Protein AF-A0AA41U0K1-F1 (afdb_monomer_lite)

Sequence (201 aa):
MSPLRSRLADGRTLPLLTYTFLSGALVAGAAWIATARSLEAVVNTLVLLGGATGVLNERRAAARRGRRLALSAITAETAWNRDVLGNAPFRPGTAPPSDLTLPRLRVRAVETALVTAVFQGRGDQVLAGLLTAWCDAADDLNHRLAVVEADVFGCRPAERADRHRVIMESVRNSAELRAAIDACAALTALTAPAAGTRPTR

Foldseek 3Di:
DDPPVVVVPPPVPVVVVVVVVVVVVVVVLVVVLVVDPDPVSVVVVVVVVVVVVVVVVVVVVVLVVVLVVLLVVVLVLLVVQLVLCVDQLLDPPHAHDPDLQRDARDLVSLVVCLVVVSQVDPPRPVVNVLSVLLVVLRVVLRVLSVVLSVVLVPDDPVCNRVSNRVSSVVSNPDPSSVSNNVSSVVNNVVSPDPPDDDPDD

pLDDT: mean 79.73, std 12.58, range [39.5, 93.94]

Structure (mmCIF, N/CA/C/O backbone):
data_AF-A0AA41U0K1-F1
#
_entry.id   AF-A0AA41U0K1-F1
#
loop_
_atom_site.group_PDB
_atom_site.id
_atom_site.type_symbol
_atom_site.label_atom_id
_atom_site.label_alt_id
_atom_site.label_comp_id
_atom_site.label_asym_id
_atom_site.label_entity_id
_atom_site.label_seq_id
_atom_site.pdbx_PDB_ins_code
_atom_site.Cartn_x
_atom_site.Cartn_y
_atom_site.Cartn_z
_atom_site.occupancy
_atom_site.B_iso_or_equiv
_atom_site.auth_seq_id
_atom_site.auth_comp_id
_atom_site.auth_asym_id
_atom_site.auth_atom_id
_atom_site.pdbx_PDB_model_num
ATOM 1 N N . MET A 1 1 ? -42.587 -15.914 -1.009 1.00 45.06 1 MET A N 1
ATOM 2 C CA . MET A 1 1 ? -41.124 -15.678 -0.964 1.00 45.06 1 MET A CA 1
ATOM 3 C C . MET A 1 1 ? -40.899 -14.278 -0.411 1.00 45.06 1 MET A C 1
ATOM 5 O O . MET A 1 1 ? -41.203 -13.308 -1.088 1.00 45.06 1 MET A O 1
ATOM 9 N N . SER A 1 2 ? -40.540 -14.187 0.873 1.00 44.03 2 SER A N 1
ATOM 10 C CA . SER A 1 2 ? -40.718 -12.974 1.686 1.00 44.03 2 SER A CA 1
ATOM 11 C C . SER A 1 2 ? -39.608 -11.920 1.498 1.00 44.03 2 SER A C 1
ATOM 13 O O . SER A 1 2 ? -38.430 -12.273 1.579 1.00 44.03 2 SER A O 1
ATOM 15 N N . PRO A 1 3 ? -39.953 -10.621 1.375 1.00 51.59 3 PRO A N 1
ATOM 16 C CA . PRO A 1 3 ? -39.025 -9.493 1.173 1.00 51.59 3 PRO A CA 1
ATOM 17 C C . PRO A 1 3 ? -38.175 -9.118 2.407 1.00 51.59 3 PRO A C 1
ATOM 19 O O . PRO A 1 3 ? -37.498 -8.095 2.418 1.00 51.59 3 PRO A O 1
ATOM 22 N N . LEU A 1 4 ? -38.180 -9.943 3.458 1.00 51.22 4 LEU A N 1
ATOM 23 C CA . LEU A 1 4 ? -37.446 -9.702 4.708 1.00 51.22 4 LEU A CA 1
ATOM 24 C C . LEU A 1 4 ? -35.968 -10.119 4.649 1.00 51.22 4 LEU A C 1
ATOM 26 O O . LEU A 1 4 ? -35.174 -9.660 5.465 1.00 51.22 4 LEU A O 1
ATOM 30 N N . ARG A 1 5 ? -35.565 -10.949 3.676 1.00 52.16 5 ARG A N 1
ATOM 31 C CA . ARG A 1 5 ? -34.167 -11.402 3.555 1.00 52.16 5 ARG A CA 1
ATOM 32 C C . ARG A 1 5 ? -33.220 -10.360 2.949 1.00 52.16 5 ARG A C 1
ATOM 34 O O . ARG A 1 5 ? -32.035 -10.407 3.250 1.00 52.16 5 ARG A O 1
ATOM 41 N N . SER A 1 6 ? -33.710 -9.400 2.163 1.00 53.06 6 SER A N 1
ATOM 42 C CA . SER A 1 6 ? -32.842 -8.415 1.494 1.00 53.06 6 SER A CA 1
ATOM 43 C C . SER A 1 6 ? -32.359 -7.282 2.408 1.00 53.06 6 SER A C 1
ATOM 45 O O . SER A 1 6 ? -31.329 -6.684 2.121 1.00 53.06 6 SER A O 1
ATOM 47 N N . ARG A 1 7 ? -33.032 -7.009 3.538 1.00 51.16 7 ARG A N 1
ATOM 48 C CA . ARG A 1 7 ? -32.596 -5.967 4.493 1.00 51.16 7 ARG A CA 1
ATOM 49 C C . ARG A 1 7 ? -31.541 -6.431 5.501 1.00 51.16 7 ARG A C 1
ATOM 51 O O . ARG A 1 7 ? -30.890 -5.591 6.106 1.00 51.16 7 ARG A O 1
ATOM 58 N N . LEU A 1 8 ? -31.348 -7.740 5.672 1.00 51.41 8 LEU A N 1
ATOM 59 C CA . LEU A 1 8 ? -30.347 -8.308 6.591 1.00 51.41 8 LEU A CA 1
ATOM 60 C C . LEU A 1 8 ? -28.960 -8.487 5.947 1.00 51.41 8 LEU A C 1
ATOM 62 O O . LEU A 1 8 ? -28.009 -8.827 6.642 1.00 51.41 8 LEU A O 1
ATOM 66 N N . ALA A 1 9 ? -28.834 -8.238 4.639 1.00 48.94 9 ALA A N 1
ATOM 67 C CA . ALA A 1 9 ? -27.573 -8.333 3.897 1.00 48.94 9 ALA A CA 1
ATOM 68 C C . ALA A 1 9 ? -26.754 -7.029 3.897 1.00 48.94 9 ALA A C 1
ATOM 70 O O . ALA A 1 9 ? -25.673 -6.980 3.317 1.00 48.94 9 ALA A O 1
ATOM 71 N N . ASP A 1 10 ? -27.245 -5.972 4.547 1.00 51.97 10 ASP A N 1
ATOM 72 C CA . ASP A 1 10 ? -26.492 -4.734 4.700 1.00 51.97 10 ASP A CA 1
ATOM 73 C C . ASP A 1 10 ? -25.616 -4.873 5.952 1.00 51.97 10 ASP A C 1
ATOM 75 O O . ASP A 1 10 ? -26.137 -4.936 7.072 1.00 51.97 10 ASP A O 1
ATOM 79 N N . GLY A 1 11 ? -24.288 -4.935 5.791 1.00 56.78 11 GLY A N 1
ATOM 80 C CA . GLY A 1 11 ? -23.302 -5.199 6.862 1.00 56.78 11 GLY A CA 1
ATOM 81 C C . GLY A 1 11 ? -23.325 -4.224 8.054 1.00 56.78 11 GLY A C 1
ATOM 82 O O . GLY A 1 11 ? -22.554 -4.358 9.000 1.00 56.78 11 GLY A O 1
ATOM 83 N N . ARG A 1 12 ? -24.234 -3.246 8.035 1.00 59.56 12 ARG A N 1
ATOM 84 C CA . ARG A 1 12 ? -24.505 -2.260 9.087 1.00 59.56 12 ARG A CA 1
ATOM 85 C C . ARG A 1 12 ? -25.654 -2.651 10.024 1.00 59.56 12 ARG A C 1
ATOM 87 O O . ARG A 1 12 ? -25.754 -2.077 11.104 1.00 59.56 12 ARG A O 1
ATOM 94 N N . THR A 1 13 ? -26.506 -3.608 9.656 1.00 59.31 13 THR A N 1
ATOM 95 C CA . THR A 1 13 ? -27.688 -3.990 10.456 1.00 59.31 13 THR A CA 1
ATOM 96 C C . THR A 1 13 ? -27.328 -4.853 11.660 1.00 59.31 13 THR A C 1
ATOM 98 O O . THR A 1 13 ? -27.783 -4.576 12.766 1.00 59.31 13 THR A O 1
ATOM 101 N N . LEU A 1 14 ? -26.440 -5.830 11.477 1.00 67.12 14 LEU A N 1
ATOM 102 C CA . LEU A 1 14 ? -25.928 -6.693 12.544 1.00 67.12 14 LEU A CA 1
ATOM 103 C C . LEU A 1 14 ? -25.276 -5.914 13.703 1.00 67.12 14 LEU A C 1
ATOM 105 O O . LEU A 1 14 ? -25.663 -6.146 14.853 1.00 67.12 14 LEU A O 1
ATOM 109 N N . PRO A 1 15 ? -24.349 -4.960 13.468 1.00 73.12 15 PRO A N 1
ATOM 110 C CA . PRO A 1 15 ? -23.767 -4.194 14.564 1.00 73.12 15 PRO A CA 1
ATOM 111 C C . PRO A 1 15 ? -24.787 -3.266 15.223 1.00 73.12 15 PRO A C 1
ATOM 113 O O . PRO A 1 15 ? -24.746 -3.132 16.441 1.00 73.12 15 PRO A O 1
ATOM 116 N N . LEU A 1 16 ? -25.726 -2.680 14.468 1.00 73.50 16 LEU A N 1
ATOM 117 C CA . LEU A 1 16 ? -26.773 -1.821 15.029 1.00 73.50 16 LEU A CA 1
ATOM 118 C C . LEU A 1 16 ? -27.676 -2.607 15.987 1.00 73.50 16 LEU A C 1
ATOM 120 O O . LEU A 1 16 ? -27.913 -2.166 17.105 1.00 73.50 16 LEU A O 1
ATOM 124 N N . LEU A 1 17 ? -28.106 -3.798 15.565 1.00 76.81 17 LEU A N 1
ATOM 125 C CA . LEU A 1 17 ? -28.998 -4.674 16.324 1.00 76.81 17 LEU A CA 1
ATOM 126 C C . LEU A 1 17 ? -28.310 -5.185 17.597 1.00 76.81 17 LEU A C 1
ATOM 128 O O . LEU A 1 17 ? -28.887 -5.153 18.686 1.00 76.81 17 LEU A O 1
ATOM 132 N N . THR A 1 18 ? -27.029 -5.543 17.476 1.00 76.19 18 THR A N 1
ATOM 133 C CA . THR A 1 18 ? -26.180 -5.926 18.611 1.00 76.19 18 THR A CA 1
ATOM 134 C C . THR A 1 18 ? -26.020 -4.767 19.594 1.00 76.19 18 THR A C 1
ATOM 136 O O . THR A 1 18 ? -26.163 -4.966 20.797 1.00 76.19 18 THR A O 1
ATOM 139 N N . TYR A 1 19 ? -25.790 -3.546 19.098 1.00 78.69 19 TYR A N 1
ATOM 140 C CA . TYR A 1 19 ? -25.657 -2.357 19.940 1.00 78.69 19 TYR A CA 1
ATOM 141 C C . TYR A 1 19 ? -26.964 -2.025 20.661 1.00 78.69 19 TYR A C 1
ATOM 143 O O . TYR A 1 19 ? -26.945 -1.777 21.860 1.00 78.69 19 TYR A O 1
ATOM 151 N N . THR A 1 20 ? -28.105 -2.078 19.966 1.00 73.94 20 THR A N 1
ATOM 152 C CA . THR A 1 20 ? -29.418 -1.830 20.579 1.00 73.94 20 THR A CA 1
ATOM 153 C C . THR A 1 20 ? -29.768 -2.873 21.631 1.00 73.94 20 THR A C 1
ATOM 155 O O . THR A 1 20 ? -30.295 -2.519 22.682 1.00 73.94 20 THR A O 1
ATOM 158 N N . PHE A 1 21 ? -29.429 -4.143 21.395 1.00 81.06 21 PHE A N 1
ATOM 159 C CA . PHE A 1 21 ? -29.659 -5.213 22.361 1.00 81.06 21 PHE A CA 1
ATOM 160 C C . PHE A 1 21 ? -28.772 -5.050 23.601 1.00 81.06 21 PHE A C 1
ATOM 162 O O . PHE A 1 21 ? -29.267 -5.117 24.723 1.00 81.06 21 PHE A O 1
ATOM 169 N N . LEU A 1 22 ? -27.482 -4.745 23.413 1.00 78.31 22 LEU A N 1
ATOM 170 C CA . LEU A 1 22 ? -26.554 -4.453 24.510 1.00 78.31 22 LEU A CA 1
ATOM 171 C C . LEU A 1 22 ? -26.974 -3.219 25.311 1.00 78.31 22 LEU A C 1
ATOM 173 O O . LEU A 1 22 ? -26.935 -3.249 26.537 1.00 78.31 22 LEU A O 1
ATOM 177 N N . SER A 1 23 ? -27.404 -2.148 24.642 1.00 73.50 23 SER A N 1
ATOM 178 C CA . SER A 1 23 ? -27.924 -0.955 25.311 1.00 73.50 23 SER A CA 1
ATOM 179 C C . SER A 1 23 ? -29.214 -1.252 26.076 1.00 73.50 23 SER A C 1
ATOM 181 O O . SER A 1 23 ? -29.358 -0.793 27.203 1.00 73.50 23 SER A O 1
ATOM 183 N N . GLY A 1 24 ? -30.122 -2.056 25.516 1.00 77.69 24 GLY A N 1
ATOM 184 C CA . GLY A 1 24 ? -31.335 -2.494 26.206 1.00 77.69 24 GLY A CA 1
ATOM 185 C C . GLY A 1 24 ? -31.027 -3.324 27.453 1.00 77.69 24 GLY A C 1
ATOM 186 O O . GLY A 1 24 ? -31.554 -3.039 28.524 1.00 77.69 24 GLY A O 1
ATOM 187 N N . ALA A 1 25 ? -30.110 -4.288 27.344 1.00 74.50 25 ALA A N 1
ATOM 188 C CA . ALA A 1 25 ? -29.653 -5.095 28.473 1.00 74.50 25 ALA A CA 1
ATOM 189 C C . ALA A 1 25 ? -28.965 -4.242 29.553 1.00 74.50 25 ALA A C 1
ATOM 191 O O . ALA A 1 25 ? -29.187 -4.456 30.743 1.00 74.50 25 ALA A O 1
ATOM 192 N N . LEU A 1 26 ? -28.185 -3.233 29.149 1.00 76.38 26 LEU A N 1
ATOM 193 C CA . LEU A 1 26 ? -27.550 -2.280 30.058 1.00 76.38 26 LEU A CA 1
ATOM 194 C C . LEU A 1 26 ? -28.586 -1.450 30.827 1.00 76.38 26 LEU A C 1
ATOM 196 O O . LEU A 1 26 ? -28.481 -1.317 32.043 1.00 76.38 26 LEU A O 1
ATOM 200 N N . VAL A 1 27 ? -29.588 -0.906 30.131 1.00 78.25 27 VAL A N 1
ATOM 201 C CA . VAL A 1 27 ? -30.659 -0.107 30.746 1.00 78.25 27 VAL A CA 1
ATOM 202 C C . VAL A 1 27 ? -31.511 -0.970 31.671 1.00 78.25 27 VAL A C 1
ATOM 204 O O . VAL A 1 27 ? -31.822 -0.539 32.777 1.00 78.25 27 VAL A O 1
ATOM 207 N N . ALA A 1 28 ? -31.832 -2.202 31.270 1.00 74.75 28 ALA A N 1
ATOM 208 C CA . ALA A 1 28 ? -32.543 -3.154 32.116 1.00 74.75 28 ALA A CA 1
ATOM 209 C C . ALA A 1 28 ? -31.735 -3.510 33.378 1.00 74.75 28 ALA A C 1
ATOM 211 O O . ALA A 1 28 ? -32.291 -3.530 34.473 1.00 74.75 28 ALA A O 1
ATOM 212 N N . GLY A 1 29 ? -30.419 -3.709 33.250 1.00 66.25 29 GLY A N 1
ATOM 213 C CA . GLY A 1 29 ? -29.520 -3.920 34.387 1.00 66.25 29 GLY A CA 1
ATOM 214 C C . GLY A 1 29 ? -29.441 -2.704 35.315 1.00 66.25 29 GLY A C 1
ATOM 215 O O . GLY A 1 29 ? -29.529 -2.853 36.530 1.00 66.25 29 GLY A O 1
ATOM 216 N N . ALA A 1 30 ? -29.353 -1.492 34.762 1.00 70.56 30 ALA A N 1
ATOM 217 C CA . ALA A 1 30 ? -29.350 -0.251 35.537 1.00 70.56 30 ALA A CA 1
ATOM 218 C C . ALA A 1 30 ? -30.688 -0.007 36.261 1.00 70.56 30 ALA A C 1
ATOM 220 O O . ALA A 1 30 ? -30.697 0.385 37.427 1.00 70.56 30 ALA A O 1
ATOM 221 N N . ALA A 1 31 ? -31.814 -0.289 35.599 1.00 71.56 31 ALA A N 1
ATOM 222 C CA . ALA A 1 31 ? -33.143 -0.223 36.199 1.00 71.56 31 ALA A CA 1
ATOM 223 C C . ALA A 1 31 ? -33.303 -1.256 37.326 1.00 71.56 31 ALA A C 1
ATOM 225 O O . ALA A 1 31 ? -33.845 -0.931 38.380 1.00 71.56 31 ALA A O 1
ATOM 226 N N . TRP A 1 32 ? -32.765 -2.468 37.149 1.00 69.50 32 TRP A N 1
ATOM 227 C CA . TRP A 1 32 ? -32.762 -3.502 38.183 1.00 69.50 32 TRP A CA 1
ATOM 228 C C . TRP A 1 32 ? -31.943 -3.088 39.411 1.00 69.50 32 TRP A C 1
ATOM 230 O O . TRP A 1 32 ? -32.424 -3.225 40.535 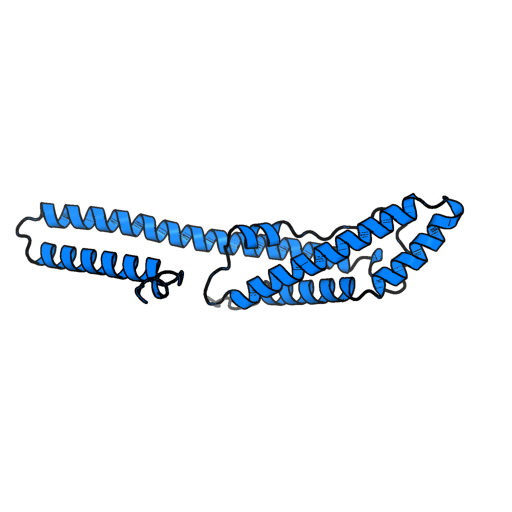1.00 69.50 32 TRP A O 1
ATOM 240 N N . ILE A 1 33 ? -30.753 -2.507 39.212 1.00 65.25 33 ILE A N 1
ATOM 241 C CA . ILE A 1 33 ? -29.914 -1.944 40.286 1.00 65.25 33 ILE A CA 1
ATOM 242 C C . ILE A 1 33 ? -30.675 -0.881 41.083 1.00 65.25 33 ILE A C 1
ATOM 244 O O . ILE A 1 33 ? -30.622 -0.898 42.309 1.00 65.25 33 ILE A O 1
ATOM 248 N N . ALA A 1 34 ? -31.413 0.009 40.412 1.00 67.25 34 ALA A N 1
ATOM 249 C CA . ALA A 1 34 ? -32.205 1.044 41.080 1.00 67.25 34 ALA A CA 1
ATOM 250 C C . ALA A 1 34 ? -33.316 0.464 41.978 1.00 67.25 34 ALA A C 1
ATOM 252 O O . ALA A 1 34 ? -33.746 1.115 42.929 1.00 67.25 34 ALA A O 1
ATOM 253 N N . THR A 1 35 ? -33.757 -0.766 41.701 1.00 70.75 35 THR A N 1
ATOM 254 C CA . THR A 1 35 ? -34.750 -1.496 42.506 1.00 70.75 35 THR A CA 1
ATOM 255 C C . THR A 1 35 ? -34.141 -2.512 43.482 1.00 70.75 35 THR A C 1
ATOM 257 O O . THR A 1 35 ? -34.854 -3.043 44.337 1.00 70.75 35 THR A O 1
ATOM 260 N N . ALA A 1 36 ? -32.837 -2.795 43.388 1.00 63.09 36 ALA A N 1
ATOM 261 C CA . ALA A 1 36 ? -32.170 -3.826 44.176 1.00 63.09 36 ALA A CA 1
ATOM 262 C C . ALA A 1 36 ? -31.928 -3.357 45.620 1.00 63.09 36 ALA A C 1
ATOM 264 O O . ALA A 1 36 ? -31.300 -2.333 45.870 1.00 63.09 36 ALA A O 1
ATOM 265 N N . ARG A 1 37 ? -32.404 -4.144 46.592 1.00 66.12 37 ARG A N 1
ATOM 266 C CA . ARG A 1 37 ? -32.267 -3.853 48.032 1.00 66.12 37 ARG A CA 1
ATOM 267 C C . ARG A 1 37 ? -30.950 -4.335 48.656 1.00 66.12 37 ARG A C 1
ATOM 269 O O . ARG A 1 37 ? -30.685 -3.990 49.804 1.00 66.12 37 ARG A O 1
ATOM 276 N N . SER A 1 38 ? -30.135 -5.122 47.944 1.00 71.81 38 SER A N 1
ATOM 277 C CA . SER A 1 38 ? -28.867 -5.662 48.456 1.00 71.81 38 SER A CA 1
ATOM 278 C C . SER A 1 38 ? -27.650 -5.003 47.801 1.00 71.81 38 SER A C 1
ATOM 280 O O . SER A 1 38 ? -27.500 -4.964 46.580 1.00 71.81 38 SER A O 1
ATOM 282 N N . LEU A 1 39 ? -26.746 -4.502 48.644 1.00 72.44 39 LEU A N 1
ATOM 283 C CA . LEU A 1 39 ? -25.518 -3.801 48.252 1.00 72.44 39 LEU A CA 1
ATOM 284 C C . LEU A 1 39 ? -24.569 -4.712 47.444 1.00 72.44 39 LEU A C 1
ATOM 286 O O . LEU A 1 39 ? -23.911 -4.271 46.506 1.00 72.44 39 LEU A O 1
ATOM 290 N N . GLU A 1 40 ? -24.581 -6.011 47.746 1.00 70.81 40 GLU A N 1
ATOM 291 C CA . GLU A 1 40 ? -23.813 -7.050 47.055 1.00 70.81 40 GLU A CA 1
ATOM 292 C C . GLU A 1 40 ? -24.188 -7.182 45.567 1.00 70.81 40 GLU A C 1
ATOM 294 O O . GLU A 1 40 ? -23.308 -7.286 44.712 1.00 70.81 40 GLU A O 1
ATOM 299 N N . ALA A 1 41 ? -25.480 -7.076 45.227 1.00 70.56 41 ALA A N 1
ATOM 300 C CA . ALA A 1 41 ? -25.934 -7.122 43.836 1.00 70.56 41 ALA A CA 1
ATOM 301 C C . ALA A 1 41 ? -25.471 -5.887 43.043 1.00 70.56 41 ALA A C 1
ATOM 303 O O . ALA A 1 41 ? -25.045 -6.003 41.892 1.00 70.56 41 ALA A O 1
ATOM 304 N N . VAL A 1 42 ? -25.491 -4.705 43.667 1.00 70.75 42 VAL A N 1
ATOM 305 C CA . VAL A 1 42 ? -25.018 -3.455 43.048 1.00 70.75 42 VAL A CA 1
ATOM 306 C C . VAL A 1 42 ? -23.517 -3.526 42.756 1.00 70.75 42 VAL A C 1
ATOM 308 O O . VAL A 1 42 ? -23.091 -3.225 41.639 1.00 70.75 42 VAL A O 1
ATOM 311 N N . VAL A 1 43 ? -22.717 -3.985 43.725 1.00 73.19 43 VAL A N 1
ATOM 312 C CA . VAL A 1 43 ? -21.258 -4.125 43.579 1.00 73.19 43 VAL A CA 1
ATOM 313 C C . VAL A 1 43 ? -20.905 -5.143 42.496 1.00 73.19 43 VAL A C 1
ATOM 315 O O . VAL A 1 43 ? -20.075 -4.846 41.639 1.00 73.19 43 VAL A O 1
ATOM 318 N N . ASN A 1 44 ? -21.567 -6.302 42.465 1.00 75.25 44 ASN A N 1
ATOM 319 C CA . ASN A 1 44 ? -21.283 -7.331 41.463 1.00 75.25 44 ASN A CA 1
ATOM 320 C C . ASN A 1 44 ? -21.574 -6.832 40.034 1.00 75.25 44 ASN A C 1
ATOM 322 O O . ASN A 1 44 ? -20.790 -7.043 39.108 1.00 75.25 44 ASN A O 1
ATOM 326 N N . THR A 1 45 ? -22.658 -6.070 39.857 1.00 75.12 45 THR A N 1
ATOM 327 C CA . THR A 1 45 ? -22.999 -5.495 38.548 1.00 75.12 45 THR A CA 1
ATOM 328 C C . THR A 1 45 ? -22.014 -4.398 38.12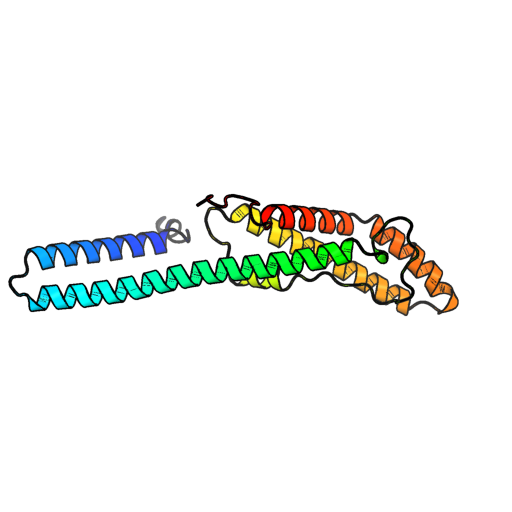5 1.00 75.12 45 THR A C 1
ATOM 330 O O . THR A 1 45 ? -21.631 -4.332 36.956 1.00 75.12 45 THR A O 1
ATOM 333 N N . LEU A 1 46 ? -21.540 -3.571 39.065 1.00 74.25 46 LEU A N 1
ATOM 334 C CA . LEU A 1 46 ? -20.494 -2.573 38.810 1.00 74.25 46 LEU A CA 1
ATOM 335 C C . LEU A 1 46 ? -19.157 -3.213 38.424 1.00 74.25 46 LEU A C 1
ATOM 337 O O . LEU A 1 46 ? -18.488 -2.711 37.523 1.00 74.25 46 LEU A O 1
ATOM 341 N N . VAL A 1 47 ? -18.782 -4.328 39.054 1.00 75.94 47 VAL A N 1
ATOM 342 C CA . VAL A 1 47 ? -17.573 -5.088 38.700 1.00 75.94 47 VAL A CA 1
ATOM 343 C C . VAL A 1 47 ? -17.672 -5.621 37.270 1.00 75.94 47 VAL A C 1
ATOM 345 O O . VAL A 1 47 ? -16.744 -5.430 36.480 1.00 75.94 47 VAL A O 1
ATOM 348 N N . LEU A 1 48 ? -18.812 -6.212 36.897 1.00 78.75 48 LEU A N 1
ATOM 349 C CA . LEU A 1 48 ? -19.054 -6.685 35.530 1.00 78.75 48 LEU A CA 1
ATOM 350 C C . LEU A 1 48 ? -18.995 -5.541 34.511 1.00 78.75 48 LEU A C 1
ATOM 352 O O . LEU A 1 48 ? -18.367 -5.674 33.456 1.00 78.75 48 LEU A O 1
ATOM 356 N N . LEU A 1 49 ? -19.597 -4.395 34.835 1.00 79.31 49 LEU A N 1
ATOM 357 C CA . LEU A 1 49 ? -19.590 -3.226 33.962 1.00 79.31 49 LEU A CA 1
ATOM 358 C C . LEU A 1 49 ? -18.189 -2.616 33.828 1.00 79.31 49 LEU A C 1
ATOM 360 O O . LEU A 1 49 ? -17.780 -2.241 32.725 1.00 79.31 49 LEU A O 1
ATOM 364 N N . GLY A 1 50 ? -17.433 -2.559 34.925 1.00 75.75 50 GLY A N 1
ATOM 365 C CA . GLY A 1 50 ? -16.038 -2.131 34.945 1.00 75.75 50 GLY A CA 1
ATOM 366 C C . GLY A 1 50 ? -15.161 -3.027 34.073 1.00 75.75 50 GLY A C 1
ATOM 367 O O . GLY A 1 50 ? -14.422 -2.522 33.226 1.00 75.75 50 GLY A O 1
ATOM 368 N N . GLY A 1 51 ? -15.313 -4.350 34.195 1.00 83.88 51 GLY A N 1
ATOM 369 C CA . GLY A 1 51 ? -14.614 -5.330 33.361 1.00 83.88 51 GLY A CA 1
ATOM 370 C C . GLY A 1 51 ? -14.939 -5.178 31.872 1.00 83.88 51 GLY A C 1
ATOM 371 O O . GLY A 1 51 ? -14.033 -5.053 31.045 1.00 83.88 51 GLY A O 1
ATOM 372 N N . ALA A 1 52 ? -16.226 -5.096 31.520 1.00 78.00 52 ALA A N 1
ATOM 373 C CA . ALA A 1 52 ? -16.662 -4.909 30.134 1.00 78.00 52 ALA A CA 1
ATOM 374 C C . ALA A 1 52 ? -16.149 -3.586 29.536 1.00 78.00 52 ALA A C 1
ATOM 376 O O . ALA A 1 52 ? -15.664 -3.545 28.401 1.00 78.00 52 ALA A O 1
ATOM 377 N N . THR A 1 53 ? -16.204 -2.503 30.313 1.00 77.56 53 THR A N 1
ATOM 378 C CA . THR A 1 53 ? -15.715 -1.185 29.892 1.00 77.56 53 THR A CA 1
ATOM 379 C C . THR A 1 53 ? -14.198 -1.186 29.705 1.00 77.56 53 THR A C 1
ATOM 381 O O . THR A 1 53 ? -13.710 -0.607 28.731 1.00 77.56 53 THR A O 1
ATOM 384 N N . GLY A 1 54 ? -13.454 -1.880 30.572 1.00 83.81 54 GLY A N 1
ATOM 385 C CA . GLY A 1 54 ? -12.009 -2.074 30.445 1.00 83.81 54 GLY A CA 1
ATOM 386 C C . GLY A 1 54 ? -11.630 -2.717 29.111 1.00 83.81 54 GLY A C 1
ATOM 387 O 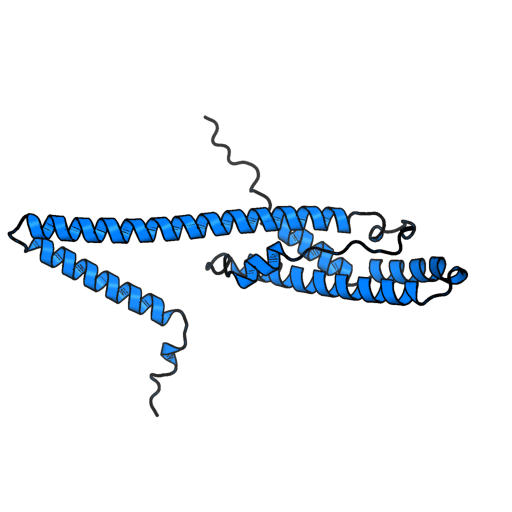O . GLY A 1 54 ? -10.845 -2.143 28.353 1.00 83.81 54 GLY A O 1
ATOM 388 N N . VAL A 1 55 ? -12.279 -3.833 28.761 1.00 85.31 55 VAL A N 1
ATOM 389 C CA . VAL A 1 55 ? -12.056 -4.534 27.482 1.00 85.31 55 VAL A CA 1
ATOM 390 C C . VAL A 1 55 ? -12.394 -3.643 26.285 1.00 85.31 55 VAL A C 1
ATOM 392 O O . VAL A 1 55 ? -11.647 -3.594 25.305 1.00 85.31 55 VAL A O 1
ATOM 395 N N . LEU A 1 56 ? -13.504 -2.902 26.339 1.00 81.56 56 LEU A N 1
ATOM 396 C CA . LEU A 1 56 ? -13.878 -1.981 25.261 1.00 81.56 56 LEU A CA 1
ATOM 397 C C . LEU A 1 56 ? -12.860 -0.851 25.093 1.00 81.56 56 LEU A C 1
ATOM 399 O O . LEU A 1 56 ? -12.534 -0.474 23.963 1.00 81.56 56 LEU A O 1
ATOM 403 N N . ASN A 1 57 ? -12.349 -0.307 26.196 1.00 84.25 57 ASN A N 1
ATOM 404 C CA . ASN A 1 57 ? -11.344 0.744 26.149 1.00 84.25 57 ASN A CA 1
ATOM 405 C C . ASN A 1 57 ? -10.023 0.221 25.577 1.00 84.25 57 ASN A C 1
ATOM 407 O O . ASN A 1 57 ? -9.432 0.865 24.709 1.00 84.25 57 ASN A O 1
ATOM 411 N N . GLU A 1 58 ? -9.605 -0.978 25.980 1.00 85.44 58 GLU A N 1
ATOM 412 C CA . GLU A 1 58 ? -8.409 -1.624 25.449 1.00 85.44 58 GLU A CA 1
ATOM 413 C C . GLU A 1 58 ? -8.532 -1.897 23.949 1.00 85.44 58 GLU A C 1
ATOM 415 O O . GLU A 1 58 ? -7.643 -1.516 23.188 1.00 85.44 58 GLU A O 1
ATOM 420 N N . ARG A 1 59 ? -9.670 -2.432 23.486 1.00 85.19 59 ARG A N 1
ATOM 421 C CA . ARG A 1 59 ? -9.933 -2.636 22.051 1.00 85.19 59 ARG A CA 1
ATOM 422 C C . ARG A 1 59 ? -9.884 -1.326 21.265 1.00 85.19 59 ARG A C 1
ATOM 424 O O . ARG A 1 59 ? -9.275 -1.267 20.198 1.00 85.19 59 ARG A O 1
ATOM 431 N N . ARG A 1 60 ? -10.456 -0.243 21.803 1.00 81.69 60 ARG A N 1
ATOM 432 C CA . ARG A 1 60 ? -10.377 1.094 21.183 1.00 81.69 60 ARG A CA 1
ATOM 433 C C . ARG A 1 60 ? -8.958 1.654 21.185 1.00 81.69 60 ARG A C 1
ATOM 435 O O . ARG A 1 60 ? -8.575 2.359 20.252 1.00 81.69 60 ARG A O 1
ATOM 442 N N . ALA A 1 61 ? -8.184 1.405 22.236 1.00 80.75 61 ALA A N 1
ATOM 443 C CA . ALA A 1 61 ? -6.795 1.833 22.320 1.00 80.75 61 ALA A CA 1
ATOM 444 C C . ALA A 1 61 ? -5.911 1.041 21.346 1.00 80.75 61 ALA A C 1
ATOM 446 O O . ALA A 1 61 ? -5.068 1.638 20.681 1.00 80.75 61 ALA A O 1
ATOM 447 N N . ALA A 1 62 ? -6.131 -0.269 21.220 1.00 82.88 62 ALA A N 1
ATOM 448 C CA . ALA A 1 62 ? -5.443 -1.143 20.278 1.00 82.88 62 ALA A CA 1
ATOM 449 C C . ALA A 1 62 ? -5.736 -0.743 18.825 1.00 82.88 62 ALA A C 1
ATOM 451 O O . ALA A 1 62 ? -4.799 -0.563 18.054 1.00 82.88 62 ALA A O 1
ATOM 452 N N . ALA A 1 63 ? -7.001 -0.479 18.476 1.00 82.38 63 ALA A N 1
ATOM 453 C CA . ALA A 1 63 ? -7.372 0.004 17.143 1.00 82.38 63 ALA A CA 1
ATOM 454 C C . ALA A 1 63 ? -6.691 1.344 16.799 1.00 82.38 63 ALA A C 1
ATOM 456 O O . ALA A 1 63 ? -6.129 1.509 15.717 1.00 82.38 63 ALA A O 1
ATOM 457 N N . ARG A 1 64 ? -6.661 2.292 17.749 1.00 84.56 64 ARG A N 1
ATOM 458 C CA . ARG A 1 64 ? -5.962 3.579 17.577 1.00 84.56 64 ARG A CA 1
ATOM 459 C C . ARG A 1 64 ? -4.450 3.409 17.420 1.00 84.56 64 ARG A C 1
ATOM 461 O O . ARG A 1 64 ? -3.847 4.070 16.576 1.00 84.56 64 ARG A O 1
ATOM 468 N N . ARG A 1 65 ? -3.838 2.518 18.208 1.00 85.50 65 ARG A N 1
ATOM 469 C CA . ARG A 1 65 ? -2.410 2.181 18.097 1.00 85.50 65 ARG A CA 1
ATOM 470 C C . ARG A 1 65 ? -2.096 1.544 16.743 1.00 85.50 65 ARG A C 1
ATOM 472 O O . ARG A 1 65 ? -1.162 1.999 16.091 1.00 85.50 65 ARG A O 1
ATOM 479 N N . GLY A 1 66 ? -2.900 0.577 16.303 1.00 87.06 66 GLY A N 1
ATOM 480 C CA . GLY A 1 66 ? -2.760 -0.083 15.003 1.00 87.06 66 GLY A CA 1
ATOM 481 C C . GLY A 1 66 ? -2.827 0.908 13.845 1.00 87.06 66 GLY A C 1
ATOM 482 O O . GLY A 1 66 ? -1.928 0.932 13.011 1.00 87.06 66 GLY A O 1
ATOM 483 N N . ARG A 1 67 ? -3.808 1.821 13.863 1.00 88.88 67 ARG A N 1
ATOM 484 C CA . ARG A 1 67 ? -3.915 2.900 12.869 1.00 88.88 67 ARG A CA 1
ATOM 485 C C . ARG A 1 67 ? -2.676 3.787 12.813 1.00 88.88 67 ARG A C 1
ATOM 487 O O . ARG A 1 67 ? -2.181 4.076 11.729 1.00 88.88 67 ARG A O 1
ATOM 494 N N . ARG A 1 68 ? -2.161 4.219 13.966 1.00 88.56 68 ARG A N 1
ATOM 495 C CA . ARG A 1 68 ? -0.962 5.069 14.019 1.00 88.56 68 ARG A CA 1
ATOM 496 C C . ARG A 1 68 ? 0.276 4.343 13.488 1.00 88.56 68 ARG A C 1
ATOM 498 O O . ARG A 1 68 ? 1.051 4.944 12.754 1.00 88.56 68 ARG A O 1
ATOM 505 N N . LEU A 1 69 ? 0.448 3.072 13.853 1.00 89.25 69 LEU A N 1
ATOM 506 C CA . LEU A 1 69 ? 1.567 2.252 13.387 1.00 89.25 69 LEU A CA 1
ATOM 507 C C . LEU A 1 69 ? 1.497 2.024 11.872 1.00 89.25 69 LEU A C 1
ATOM 509 O O . LEU A 1 69 ? 2.494 2.241 11.188 1.00 89.25 69 LEU A O 1
ATOM 513 N N . ALA A 1 70 ? 0.318 1.685 11.345 1.00 91.12 70 ALA A N 1
ATOM 514 C CA . ALA A 1 70 ? 0.101 1.528 9.909 1.00 91.12 70 ALA A CA 1
ATOM 515 C C . ALA A 1 70 ? 0.423 2.820 9.145 1.00 91.12 70 ALA A C 1
ATOM 517 O O . ALA A 1 70 ? 1.188 2.779 8.188 1.00 91.12 70 ALA A O 1
ATOM 518 N N . LEU A 1 71 ? -0.071 3.976 9.612 1.00 90.88 71 LEU A N 1
ATOM 519 C CA . LEU A 1 71 ? 0.265 5.269 9.008 1.00 90.88 71 LEU A CA 1
ATOM 520 C C . LEU A 1 71 ? 1.771 5.531 9.020 1.00 90.88 71 LEU A C 1
ATOM 522 O O . LEU A 1 71 ? 2.320 5.885 7.989 1.00 90.88 71 LEU A O 1
ATOM 526 N N . SER A 1 72 ? 2.454 5.303 10.147 1.00 90.25 72 SER A N 1
ATOM 527 C CA . SER A 1 72 ? 3.904 5.519 10.219 1.00 90.25 72 SER A CA 1
ATOM 528 C C . SER A 1 72 ? 4.697 4.612 9.273 1.00 90.25 72 SER A C 1
ATOM 530 O O . SER A 1 72 ? 5.663 5.063 8.660 1.00 90.25 72 SER A O 1
ATOM 532 N N . ALA A 1 73 ? 4.269 3.354 9.117 1.00 91.88 73 ALA A N 1
ATOM 533 C CA . ALA A 1 73 ? 4.892 2.408 8.200 1.00 91.88 73 ALA A CA 1
ATOM 534 C C . ALA A 1 73 ? 4.662 2.817 6.738 1.00 91.88 73 ALA A C 1
ATOM 536 O O . ALA A 1 73 ? 5.610 2.824 5.957 1.00 91.88 73 ALA A O 1
ATOM 537 N N . ILE A 1 74 ? 3.437 3.231 6.395 1.00 92.19 74 ILE A N 1
ATOM 538 C CA . ILE A 1 74 ? 3.103 3.754 5.066 1.00 92.19 74 ILE A CA 1
ATOM 539 C C . ILE A 1 74 ? 3.922 5.008 4.769 1.00 92.19 74 ILE A C 1
ATOM 541 O O . ILE A 1 74 ? 4.528 5.086 3.710 1.00 92.19 74 ILE A O 1
ATOM 545 N N . THR A 1 75 ? 4.016 5.962 5.700 1.00 91.62 75 THR A N 1
ATOM 546 C CA . THR A 1 75 ? 4.811 7.182 5.502 1.00 91.62 75 THR A CA 1
ATOM 547 C C . THR A 1 75 ? 6.277 6.856 5.220 1.00 91.62 75 THR A C 1
ATOM 549 O O . THR A 1 75 ? 6.851 7.400 4.278 1.00 91.62 75 THR A O 1
ATOM 552 N N . ALA A 1 76 ? 6.879 5.943 5.989 1.00 91.44 76 ALA A N 1
ATOM 553 C CA . ALA A 1 76 ? 8.256 5.509 5.766 1.00 91.44 76 ALA A CA 1
ATOM 554 C C . ALA A 1 76 ? 8.435 4.817 4.403 1.00 91.44 76 ALA A C 1
ATOM 556 O O . ALA A 1 76 ? 9.406 5.088 3.696 1.00 91.44 76 ALA A O 1
ATOM 557 N N . GLU A 1 77 ? 7.485 3.967 4.009 1.00 92.94 77 GLU A N 1
ATOM 558 C CA . GLU A 1 77 ? 7.482 3.300 2.706 1.00 92.94 77 GLU A CA 1
ATOM 559 C C . GLU A 1 77 ? 7.346 4.304 1.553 1.00 92.94 77 GLU A C 1
ATOM 561 O O . GLU A 1 77 ? 8.157 4.289 0.630 1.00 92.94 77 GLU A O 1
ATOM 566 N N . THR A 1 78 ? 6.403 5.247 1.637 1.00 92.19 78 THR A N 1
ATOM 567 C CA . THR A 1 78 ? 6.220 6.301 0.625 1.00 92.19 78 THR A CA 1
ATOM 568 C C . THR A 1 78 ? 7.417 7.240 0.529 1.00 92.19 78 THR A C 1
ATOM 570 O O . THR A 1 78 ? 7.767 7.667 -0.566 1.00 92.19 78 THR A O 1
ATOM 573 N N . ALA A 1 79 ? 8.089 7.537 1.646 1.00 90.62 79 ALA A N 1
ATOM 574 C CA . ALA A 1 79 ? 9.309 8.337 1.634 1.00 90.62 79 ALA A CA 1
ATOM 575 C C . ALA A 1 79 ? 10.436 7.603 0.896 1.00 90.62 79 ALA A C 1
ATOM 577 O O . ALA A 1 79 ? 11.068 8.181 0.018 1.00 90.62 79 ALA A O 1
ATOM 578 N N . TRP A 1 80 ? 10.619 6.311 1.179 1.00 92.00 80 TRP A N 1
ATOM 579 C CA . TRP A 1 80 ? 11.596 5.487 0.471 1.00 92.00 80 TRP A CA 1
ATOM 580 C C . TRP A 1 80 ? 11.275 5.372 -1.027 1.00 92.00 80 TRP A C 1
ATOM 582 O O . TRP A 1 80 ? 12.159 5.529 -1.864 1.00 92.00 80 TRP A O 1
ATOM 592 N N . ASN A 1 81 ? 10.007 5.154 -1.384 1.00 92.69 81 ASN A N 1
ATOM 593 C CA . ASN A 1 81 ? 9.577 5.077 -2.781 1.00 92.69 81 ASN A CA 1
ATOM 594 C C . ASN A 1 81 ? 9.768 6.404 -3.518 1.00 92.69 81 ASN A C 1
ATOM 596 O O . ASN A 1 81 ? 10.191 6.404 -4.670 1.00 92.69 81 ASN A O 1
ATOM 600 N N . ARG A 1 82 ? 9.515 7.539 -2.857 1.00 90.56 82 ARG A N 1
ATOM 601 C CA . ARG A 1 82 ? 9.828 8.856 -3.415 1.00 90.56 82 ARG A CA 1
ATOM 602 C C . ARG A 1 82 ? 11.315 8.983 -3.720 1.00 90.56 82 ARG A C 1
ATOM 604 O O . ARG A 1 82 ? 11.656 9.461 -4.798 1.00 90.56 82 ARG A O 1
ATOM 611 N N . ASP A 1 83 ? 12.181 8.570 -2.800 1.00 90.38 83 ASP A N 1
ATOM 612 C CA . ASP A 1 83 ? 13.627 8.628 -3.020 1.00 90.38 83 ASP A CA 1
ATOM 613 C C . ASP A 1 83 ? 14.027 7.747 -4.210 1.00 90.38 83 ASP A C 1
ATOM 615 O O . ASP A 1 83 ? 14.791 8.182 -5.070 1.00 90.38 83 ASP A O 1
ATOM 619 N N . VAL A 1 84 ? 13.443 6.548 -4.327 1.00 89.62 84 VAL A N 1
ATOM 620 C CA . VAL A 1 84 ? 13.637 5.666 -5.487 1.00 89.62 84 VAL A CA 1
ATOM 621 C C . VAL A 1 84 ? 13.202 6.336 -6.785 1.00 89.62 84 VAL A C 1
ATOM 623 O O . VAL A 1 84 ? 13.999 6.391 -7.718 1.00 89.62 84 VAL A O 1
ATOM 626 N N . LEU A 1 85 ? 11.989 6.887 -6.842 1.00 87.56 85 LEU A N 1
ATOM 627 C CA . LEU A 1 85 ? 11.457 7.579 -8.022 1.00 87.56 85 LEU A CA 1
ATOM 628 C C . LEU A 1 85 ? 12.240 8.861 -8.358 1.00 87.56 85 LEU A C 1
ATOM 630 O O . LEU A 1 85 ? 12.293 9.270 -9.514 1.00 87.56 85 LEU A O 1
ATOM 634 N N . GLY A 1 86 ? 12.878 9.487 -7.366 1.00 84.62 86 GLY A N 1
ATOM 635 C CA . GLY A 1 86 ? 13.739 10.660 -7.535 1.00 84.62 86 GLY A CA 1
ATOM 636 C C . GLY A 1 86 ? 15.167 10.349 -8.001 1.00 84.62 86 GLY A C 1
ATOM 637 O O . GLY A 1 86 ? 15.927 11.278 -8.309 1.00 84.62 86 GLY A O 1
ATOM 638 N N . ASN A 1 87 ? 15.560 9.074 -8.057 1.00 84.19 87 ASN A N 1
ATOM 639 C CA . ASN A 1 87 ? 16.917 8.671 -8.416 1.00 84.19 87 ASN A CA 1
ATOM 640 C C . ASN A 1 87 ? 17.188 8.723 -9.925 1.00 84.19 87 ASN A C 1
ATOM 642 O O . ASN A 1 87 ? 16.291 8.809 -10.765 1.00 84.19 87 ASN A O 1
ATOM 646 N N . ALA A 1 88 ? 18.479 8.640 -10.263 1.00 76.81 88 ALA A N 1
ATOM 647 C CA . ALA A 1 88 ? 18.990 8.700 -11.627 1.00 76.81 88 ALA A CA 1
ATOM 648 C C . ALA A 1 88 ? 18.215 7.855 -12.663 1.00 76.81 88 ALA A C 1
ATOM 650 O O . ALA A 1 88 ? 17.886 8.436 -13.691 1.00 76.81 88 ALA A O 1
ATOM 651 N N . PRO A 1 89 ? 17.855 6.569 -12.456 1.00 79.56 89 PRO A N 1
ATOM 652 C CA . PRO A 1 89 ? 17.200 5.766 -13.499 1.00 79.56 89 PRO A CA 1
ATOM 653 C C . PRO A 1 89 ? 15.860 6.332 -13.994 1.00 79.56 89 PRO A C 1
ATOM 655 O O . PRO A 1 89 ? 15.525 6.158 -15.163 1.00 79.56 89 PRO A O 1
ATOM 658 N N . PHE A 1 90 ? 15.117 7.048 -13.149 1.00 81.75 90 PHE A N 1
ATOM 659 C CA . PHE A 1 90 ? 13.796 7.585 -13.500 1.00 81.75 90 PHE A CA 1
ATOM 660 C C . PHE A 1 90 ? 13.819 9.075 -13.856 1.00 81.75 90 PHE A C 1
ATOM 662 O O . PHE A 1 90 ? 12.842 9.601 -14.386 1.00 81.75 90 PHE A O 1
ATOM 669 N N . ARG A 1 91 ? 14.939 9.767 -13.617 1.00 81.69 91 ARG A N 1
ATOM 670 C CA . ARG A 1 91 ? 15.089 11.188 -13.947 1.00 81.69 91 ARG A CA 1
ATOM 671 C C . ARG A 1 91 ? 15.323 11.408 -15.441 1.00 81.69 91 ARG A C 1
ATOM 673 O O . ARG A 1 91 ? 16.126 10.691 -16.020 1.00 81.69 91 ARG A O 1
ATOM 680 N N . PRO A 1 92 ? 14.709 12.420 -16.071 1.00 75.25 92 PRO A N 1
ATOM 681 C CA . PRO A 1 92 ? 15.002 12.779 -17.457 1.00 75.25 92 PRO A CA 1
ATOM 682 C C . PRO A 1 92 ? 16.442 13.241 -17.663 1.00 75.25 92 PRO A C 1
ATOM 684 O O . PRO A 1 92 ? 17.019 13.924 -16.820 1.00 75.25 92 PRO A O 1
ATOM 687 N N . GLY A 1 93 ? 17.015 12.854 -18.805 1.00 72.44 93 GLY A N 1
ATOM 688 C CA . GLY A 1 93 ? 18.353 13.273 -19.236 1.00 72.44 93 GLY A CA 1
ATOM 689 C C . GLY A 1 93 ? 19.522 12.563 -18.546 1.00 72.44 93 GLY A C 1
ATOM 690 O O . GLY A 1 93 ? 20.672 12.880 -18.832 1.00 72.44 93 GLY A O 1
ATOM 691 N N . THR A 1 94 ? 19.266 11.598 -17.664 1.00 76.44 94 THR A N 1
ATOM 692 C CA . THR A 1 94 ? 20.315 10.779 -17.046 1.00 76.44 94 THR A CA 1
ATOM 693 C C . THR A 1 94 ? 20.638 9.559 -17.905 1.00 76.44 94 THR A C 1
ATOM 695 O O . THR A 1 94 ? 19.758 8.981 -18.558 1.00 76.44 94 THR A O 1
ATOM 698 N N . ALA A 1 95 ? 21.912 9.156 -17.887 1.00 70.81 95 ALA A N 1
ATOM 699 C CA . ALA A 1 95 ? 22.337 7.890 -18.465 1.00 70.81 95 ALA A CA 1
ATOM 700 C C . ALA A 1 95 ? 21.694 6.718 -17.696 1.00 70.81 95 ALA A C 1
ATOM 702 O O . ALA A 1 95 ? 21.559 6.807 -16.469 1.00 70.81 95 ALA A O 1
ATOM 703 N N . PRO A 1 96 ? 21.296 5.633 -18.387 1.00 68.00 96 PRO A N 1
ATOM 704 C CA . PRO A 1 96 ? 20.795 4.439 -17.719 1.00 68.00 96 PRO A CA 1
ATOM 705 C C . PRO A 1 96 ? 21.858 3.894 -16.749 1.00 68.00 96 PRO A C 1
ATOM 707 O O . PRO A 1 96 ? 23.057 4.021 -17.026 1.00 68.00 96 PRO A O 1
ATOM 710 N N . PRO A 1 97 ? 21.444 3.322 -15.605 1.00 69.25 97 PRO A N 1
ATOM 711 C CA . PRO A 1 97 ? 22.383 2.778 -14.634 1.00 69.25 97 PRO A CA 1
ATOM 712 C C . PRO A 1 97 ? 23.262 1.696 -15.275 1.00 69.25 97 PRO A C 1
ATOM 714 O O . PRO A 1 97 ? 22.828 0.949 -16.154 1.00 69.25 97 PRO A O 1
ATOM 717 N N . SER A 1 98 ? 24.519 1.629 -14.829 1.00 65.44 98 SER A N 1
ATOM 718 C CA . SER A 1 98 ? 25.439 0.544 -15.187 1.00 65.44 98 SER A CA 1
ATOM 719 C C . SER A 1 98 ? 25.014 -0.788 -14.570 1.00 65.44 98 SER A C 1
ATOM 721 O O . SER A 1 98 ? 25.327 -1.843 -15.120 1.00 65.44 98 SER A O 1
ATOM 723 N N . ASP A 1 99 ? 24.293 -0.732 -13.448 1.00 67.50 99 ASP A N 1
ATOM 724 C CA . ASP A 1 99 ? 23.591 -1.875 -12.881 1.00 67.50 99 ASP A CA 1
ATOM 725 C C . ASP A 1 99 ? 22.335 -2.166 -13.712 1.00 67.50 99 ASP A C 1
ATOM 727 O O . ASP A 1 99 ? 21.535 -1.275 -14.002 1.00 67.50 99 ASP A O 1
ATOM 731 N N . LEU A 1 100 ? 22.192 -3.426 -14.117 1.00 69.06 100 LEU A N 1
ATOM 732 C CA . LEU A 1 100 ? 21.050 -3.917 -14.888 1.00 69.06 100 LEU A CA 1
ATOM 733 C C . LEU A 1 100 ? 19.823 -4.145 -14.004 1.00 69.06 100 LEU A C 1
ATOM 735 O O . LEU A 1 100 ? 18.738 -4.373 -14.525 1.00 69.06 100 LEU A O 1
ATOM 739 N N . THR A 1 101 ? 19.998 -4.094 -12.684 1.00 80.31 101 THR A N 1
ATOM 740 C CA . THR A 1 101 ? 18.929 -4.294 -11.711 1.00 80.31 101 THR A CA 1
ATOM 741 C C . THR A 1 101 ? 18.242 -2.964 -11.423 1.00 80.31 101 THR A C 1
ATOM 743 O O . THR A 1 101 ? 18.855 -2.039 -10.883 1.00 80.31 101 THR A O 1
ATOM 746 N N . LEU A 1 102 ? 16.959 -2.849 -11.765 1.00 81.94 102 LEU A N 1
ATOM 747 C CA . LEU A 1 102 ? 16.192 -1.629 -11.544 1.00 81.94 102 LEU A CA 1
ATOM 748 C C . LEU A 1 102 ? 15.582 -1.653 -10.132 1.00 81.94 102 LEU A C 1
ATOM 750 O O . LEU A 1 102 ? 15.057 -2.677 -9.682 1.00 81.94 102 LEU A O 1
ATOM 754 N N . PRO A 1 103 ? 15.638 -0.533 -9.390 1.00 86.56 103 PRO A N 1
ATOM 755 C CA . PRO A 1 103 ? 15.090 -0.482 -8.042 1.00 86.56 103 PRO A CA 1
ATOM 756 C C . PRO A 1 103 ? 13.563 -0.643 -8.077 1.00 86.56 103 PRO A C 1
ATOM 758 O O . PRO A 1 103 ? 12.873 0.014 -8.856 1.00 86.56 103 PRO A O 1
ATOM 761 N N . ARG A 1 104 ? 13.040 -1.521 -7.215 1.00 91.12 104 ARG A N 1
ATOM 762 C CA . ARG A 1 104 ? 11.608 -1.849 -7.134 1.00 91.12 104 ARG A CA 1
ATOM 763 C C . ARG A 1 104 ? 10.887 -0.975 -6.126 1.00 91.12 104 ARG A C 1
ATOM 765 O O . ARG A 1 104 ? 11.440 -0.686 -5.069 1.00 91.12 104 ARG A O 1
ATOM 772 N N . LEU A 1 105 ? 9.643 -0.615 -6.419 1.00 93.12 105 LEU A N 1
ATOM 773 C CA . LEU A 1 105 ? 8.777 0.071 -5.465 1.00 93.12 105 LEU A CA 1
ATOM 774 C C . LEU A 1 105 ? 8.290 -0.904 -4.393 1.00 93.12 105 LEU A C 1
ATOM 776 O O . LEU A 1 105 ? 7.966 -2.056 -4.682 1.00 93.12 105 LEU A O 1
ATOM 780 N N . ARG A 1 106 ? 8.240 -0.436 -3.147 1.00 93.62 106 ARG A N 1
ATOM 781 C CA . ARG A 1 106 ? 7.697 -1.179 -2.007 1.00 93.62 106 ARG A CA 1
ATOM 782 C C . ARG A 1 106 ? 6.205 -0.901 -1.864 1.00 93.62 106 ARG A C 1
ATOM 784 O O . ARG A 1 106 ? 5.798 0.258 -1.895 1.00 93.62 106 ARG A O 1
ATOM 791 N N . VAL A 1 107 ? 5.430 -1.957 -1.641 1.00 93.62 107 VAL A N 1
ATOM 792 C CA . VAL A 1 107 ? 3.972 -1.893 -1.410 1.00 93.62 107 VAL A CA 1
ATOM 793 C C . VAL A 1 107 ? 3.537 -2.606 -0.125 1.00 93.62 107 VAL A C 1
ATOM 795 O O . VAL A 1 107 ? 2.361 -2.619 0.227 1.00 93.62 107 VAL A O 1
ATOM 798 N N . ARG A 1 108 ? 4.480 -3.194 0.618 1.00 92.00 108 ARG A N 1
ATOM 799 C CA . ARG A 1 108 ? 4.189 -4.141 1.701 1.00 92.00 108 ARG A CA 1
ATOM 800 C C . ARG A 1 108 ? 3.427 -3.498 2.858 1.00 92.00 108 ARG A C 1
ATOM 802 O O . ARG A 1 108 ? 2.523 -4.121 3.421 1.00 92.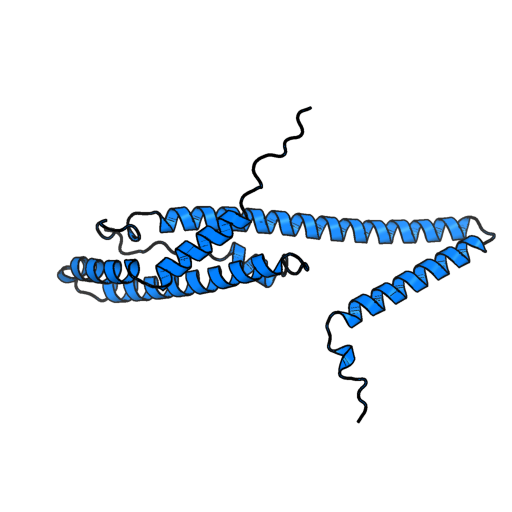00 108 ARG A O 1
ATOM 809 N N . ALA A 1 109 ? 3.805 -2.287 3.267 1.00 90.56 109 ALA A N 1
ATOM 810 C CA . ALA A 1 109 ? 3.122 -1.581 4.347 1.00 90.56 109 ALA A CA 1
ATOM 811 C C . ALA A 1 109 ? 1.695 -1.201 3.933 1.00 90.56 109 ALA A C 1
ATOM 813 O O . ALA A 1 109 ? 0.768 -1.324 4.739 1.00 90.56 109 ALA A O 1
ATOM 814 N N . VAL A 1 110 ? 1.521 -0.789 2.676 1.00 91.06 110 VAL A N 1
ATOM 815 C CA . VAL A 1 110 ? 0.218 -0.437 2.109 1.00 91.06 110 VAL A CA 1
ATOM 816 C C . VAL A 1 110 ? -0.690 -1.664 1.999 1.00 91.06 110 VAL A C 1
ATOM 818 O O . VAL A 1 110 ? -1.795 -1.644 2.541 1.00 91.06 110 VAL A O 1
ATOM 821 N N . GLU A 1 111 ? -0.213 -2.759 1.411 1.00 92.69 111 GLU A N 1
ATOM 822 C CA . GLU A 1 111 ? -0.940 -4.031 1.315 1.00 92.69 111 GLU A CA 1
ATOM 823 C C . GLU A 1 111 ? -1.360 -4.545 2.690 1.00 92.69 111 GLU A C 1
ATOM 825 O O . GLU A 1 111 ? -2.517 -4.903 2.909 1.00 92.69 111 GLU A O 1
ATOM 830 N N . THR A 1 112 ? -0.435 -4.526 3.656 1.00 92.25 112 THR A N 1
ATOM 831 C CA . THR A 1 112 ? -0.733 -4.954 5.026 1.00 92.25 112 THR A CA 1
ATOM 832 C C . THR A 1 112 ? -1.860 -4.109 5.615 1.00 92.25 112 THR A C 1
ATOM 834 O O . THR A 1 112 ? -2.760 -4.646 6.262 1.00 92.25 112 THR A O 1
ATOM 837 N N . ALA A 1 113 ? -1.862 -2.796 5.383 1.00 88.81 113 ALA A N 1
ATOM 838 C CA . ALA A 1 113 ? -2.913 -1.915 5.876 1.00 88.81 113 ALA A CA 1
ATOM 839 C C . ALA A 1 113 ? -4.272 -2.135 5.185 1.00 88.81 113 ALA A C 1
ATOM 841 O O . ALA A 1 113 ? -5.309 -2.040 5.849 1.00 88.81 113 ALA A O 1
ATOM 842 N N . LEU A 1 114 ? -4.269 -2.458 3.887 1.00 88.69 114 LEU A N 1
ATOM 843 C CA . LEU A 1 114 ? -5.472 -2.804 3.125 1.00 88.69 114 LEU A CA 1
ATOM 844 C C . LEU A 1 114 ? -6.069 -4.136 3.608 1.00 88.69 114 LEU A C 1
ATOM 846 O O . LEU A 1 114 ? -7.254 -4.190 3.939 1.00 88.69 114 LEU A O 1
ATOM 850 N N . VAL A 1 115 ? -5.243 -5.178 3.752 1.00 90.31 115 VAL A N 1
ATOM 851 C CA . VAL A 1 115 ? -5.663 -6.514 4.220 1.00 90.31 115 VAL A CA 1
ATOM 852 C C . VAL A 1 115 ? -6.161 -6.479 5.665 1.00 90.31 115 VAL A C 1
ATOM 854 O O . VAL A 1 115 ? -7.158 -7.114 6.002 1.00 90.31 115 VAL A O 1
ATOM 857 N N . THR A 1 116 ? -5.500 -5.714 6.536 1.00 85.00 116 THR A N 1
ATOM 858 C CA . THR A 1 116 ? -5.888 -5.603 7.954 1.00 85.00 116 THR A CA 1
ATOM 859 C C . THR A 1 116 ? -7.079 -4.676 8.195 1.00 85.00 116 THR A C 1
ATOM 861 O O . THR A 1 116 ? -7.500 -4.523 9.343 1.00 85.00 116 THR A O 1
ATOM 864 N N . ALA A 1 117 ? -7.643 -4.066 7.144 1.00 84.00 117 ALA A N 1
ATOM 865 C CA . ALA A 1 117 ? -8.819 -3.199 7.222 1.00 84.00 117 ALA A CA 1
ATOM 866 C C . ALA A 1 117 ? -8.683 -2.050 8.248 1.00 84.00 117 ALA A C 1
ATOM 868 O O . ALA A 1 117 ? -9.677 -1.524 8.759 1.00 84.00 117 ALA A O 1
ATOM 869 N N . VAL A 1 118 ? -7.449 -1.621 8.538 1.00 87.12 118 VAL A N 1
ATOM 870 C CA . VAL A 1 118 ? -7.144 -0.607 9.565 1.00 87.12 118 VAL A CA 1
ATOM 871 C C . VAL A 1 118 ? -7.758 0.763 9.232 1.00 87.12 118 VAL A C 1
ATOM 873 O O . VAL A 1 118 ? -8.024 1.561 10.134 1.00 87.12 118 VAL A O 1
ATOM 876 N N . PHE A 1 119 ? -8.047 1.010 7.951 1.00 83.88 119 PHE A N 1
ATOM 877 C CA . PHE A 1 119 ? -8.627 2.244 7.416 1.00 83.88 119 PHE A CA 1
ATOM 878 C C . PHE A 1 119 ? -10.083 2.090 6.938 1.00 83.88 119 PHE A C 1
ATOM 880 O O . PHE A 1 119 ? -10.489 2.728 5.976 1.00 83.88 119 PHE A O 1
ATOM 887 N N . GLN A 1 120 ? -10.904 1.256 7.588 1.00 77.75 120 GLN A N 1
ATOM 888 C CA . GLN A 1 120 ? -12.337 1.128 7.245 1.00 77.75 120 GLN A CA 1
ATOM 889 C C . GLN A 1 120 ? -13.269 2.111 7.981 1.00 77.75 120 GLN A C 1
ATOM 891 O O . GLN A 1 120 ? -14.493 1.953 7.985 1.00 77.75 120 GLN A O 1
ATOM 896 N N . GLY A 1 121 ? -12.719 3.153 8.611 1.00 77.31 121 GLY A N 1
ATOM 897 C CA . GLY A 1 121 ? -13.517 4.213 9.221 1.00 77.31 121 GLY A CA 1
ATOM 898 C C . GLY A 1 121 ? -14.289 5.031 8.179 1.00 77.31 121 GLY A C 1
ATOM 899 O O . GLY A 1 121 ? -13.844 5.206 7.048 1.00 77.31 121 GLY A O 1
ATOM 900 N N . ARG A 1 122 ? -15.435 5.613 8.568 1.00 71.06 122 ARG A N 1
ATOM 901 C CA . ARG A 1 122 ? -16.263 6.468 7.684 1.00 71.06 122 ARG A CA 1
ATOM 902 C C . ARG A 1 122 ? -15.495 7.633 7.034 1.00 71.06 122 ARG A C 1
ATOM 904 O O . ARG A 1 122 ? -15.927 8.103 5.992 1.00 71.06 122 ARG A O 1
ATOM 911 N N . GLY A 1 123 ? -14.397 8.091 7.638 1.00 76.69 123 GLY A N 1
ATOM 912 C CA . GLY A 1 123 ? -13.556 9.177 7.117 1.00 76.69 123 GLY A CA 1
ATOM 913 C C . GLY A 1 123 ? -12.356 8.728 6.279 1.00 76.69 123 GLY A C 1
ATOM 914 O O . GLY A 1 123 ? -11.629 9.576 5.780 1.00 76.69 123 GLY A O 1
ATOM 915 N N . ASP A 1 124 ? -12.134 7.423 6.119 1.00 85.25 124 ASP A N 1
ATOM 916 C CA . ASP A 1 124 ? -10.887 6.893 5.556 1.00 85.25 124 ASP A CA 1
ATOM 917 C C . ASP A 1 124 ? -11.028 6.428 4.096 1.00 85.25 124 ASP A C 1
ATOM 919 O O . ASP A 1 124 ? -10.067 5.943 3.507 1.00 85.25 124 ASP A O 1
ATOM 923 N N . GLN A 1 125 ? -12.205 6.600 3.483 1.00 85.31 125 GLN A N 1
ATOM 924 C CA . GLN A 1 125 ? -12.491 6.119 2.122 1.00 85.31 125 GLN A CA 1
ATOM 925 C C . GLN A 1 125 ? -11.543 6.706 1.071 1.00 85.31 125 GLN A C 1
ATOM 927 O O . GLN A 1 125 ? -11.078 5.988 0.192 1.00 85.31 125 GLN A O 1
ATOM 932 N N . VAL A 1 126 ? -11.220 7.997 1.192 1.00 86.81 126 VAL A N 1
ATOM 933 C CA . VAL A 1 126 ? -10.280 8.675 0.287 1.00 86.81 126 VAL A CA 1
ATOM 934 C C . VAL A 1 126 ? -8.877 8.086 0.431 1.00 86.81 126 VAL A C 1
ATOM 936 O O . VAL A 1 126 ? -8.235 7.778 -0.568 1.00 86.81 126 VAL A O 1
ATOM 939 N N . LEU A 1 127 ? -8.418 7.874 1.670 1.00 88.25 127 LEU A N 1
ATOM 940 C CA . LEU A 1 127 ? -7.112 7.273 1.934 1.00 88.25 127 LEU A CA 1
ATOM 941 C C . LEU A 1 127 ? -7.051 5.838 1.400 1.00 88.25 127 LEU A C 1
ATOM 943 O O . LEU A 1 127 ? -6.099 5.495 0.715 1.00 88.25 127 LEU A O 1
ATOM 947 N N . ALA A 1 128 ? -8.072 5.019 1.657 1.00 88.38 128 ALA A N 1
ATOM 948 C CA . ALA A 1 128 ? -8.139 3.649 1.152 1.00 88.38 128 ALA A CA 1
ATOM 949 C C . ALA A 1 128 ? -8.124 3.594 -0.387 1.00 88.38 128 ALA A C 1
ATOM 951 O O . ALA A 1 128 ? -7.428 2.755 -0.963 1.00 88.38 128 ALA A O 1
ATOM 952 N N . GLY A 1 129 ? -8.831 4.516 -1.051 1.00 89.44 129 GLY A N 1
ATOM 953 C CA . GLY A 1 129 ? -8.806 4.646 -2.508 1.00 89.44 129 GLY A CA 1
ATOM 954 C C . GLY A 1 129 ? -7.412 4.980 -3.041 1.00 89.44 129 GLY A C 1
ATOM 955 O O . GLY A 1 129 ? -6.943 4.336 -3.973 1.00 89.44 129 GLY A O 1
ATOM 956 N N . LEU A 1 130 ? -6.710 5.921 -2.406 1.00 90.44 130 LEU A N 1
ATOM 957 C CA . LEU A 1 130 ? -5.346 6.288 -2.798 1.00 90.44 130 LEU A CA 1
ATOM 958 C C . LEU A 1 130 ? -4.319 5.191 -2.512 1.00 90.44 130 LEU A C 1
ATOM 960 O O . LEU A 1 130 ? -3.393 5.013 -3.294 1.00 90.44 130 LEU A O 1
ATOM 964 N N . LEU A 1 131 ? -4.479 4.451 -1.413 1.00 92.00 131 LEU A N 1
ATOM 965 C CA . LEU A 1 131 ? -3.629 3.303 -1.093 1.00 92.00 131 LEU A CA 1
ATOM 966 C C . LEU A 1 131 ? -3.779 2.199 -2.144 1.00 92.00 131 LEU A C 1
ATOM 968 O O . LEU A 1 131 ? -2.779 1.646 -2.585 1.00 92.00 131 LEU A O 1
ATOM 972 N N . THR A 1 132 ? -5.012 1.933 -2.578 1.00 92.19 132 THR A N 1
ATOM 973 C CA . THR A 1 132 ? -5.289 0.962 -3.648 1.00 92.19 132 THR A CA 1
ATOM 974 C C . THR A 1 132 ? -4.686 1.432 -4.972 1.00 92.19 132 THR A C 1
ATOM 976 O O . THR A 1 132 ? -3.915 0.703 -5.579 1.00 92.19 132 THR A O 1
ATOM 979 N N . ALA A 1 133 ? -4.934 2.689 -5.358 1.00 90.88 133 ALA A N 1
ATOM 980 C CA . ALA A 1 133 ? -4.382 3.261 -6.587 1.00 90.88 133 ALA A CA 1
ATOM 981 C C . ALA A 1 133 ? -2.842 3.263 -6.609 1.00 90.88 133 ALA A C 1
ATOM 983 O O . ALA A 1 133 ? -2.235 3.075 -7.660 1.00 90.88 133 ALA A O 1
ATOM 984 N N . TRP A 1 134 ? -2.201 3.471 -5.455 1.00 93.00 134 TRP A N 1
ATOM 985 C CA . TRP A 1 134 ? -0.752 3.343 -5.323 1.00 93.00 134 TRP A CA 1
ATOM 986 C C . TRP A 1 134 ? -0.271 1.905 -5.515 1.00 93.00 134 TRP A C 1
ATOM 988 O O . TRP A 1 134 ? 0.709 1.716 -6.227 1.00 93.00 134 TRP A O 1
ATOM 998 N N . CYS A 1 135 ? -0.931 0.917 -4.899 1.00 92.69 135 CYS A N 1
ATOM 999 C CA . CYS A 1 135 ? -0.595 -0.494 -5.103 1.00 92.69 135 CYS A CA 1
ATOM 1000 C C . CYS A 1 135 ? -0.665 -0.860 -6.585 1.00 92.69 135 CYS A C 1
ATOM 1002 O O . CYS A 1 135 ? 0.332 -1.329 -7.123 1.00 92.69 135 CYS A O 1
ATOM 1004 N N . ASP A 1 136 ? -1.776 -0.536 -7.250 1.00 93.50 136 ASP A N 1
ATOM 1005 C CA . ASP A 1 136 ? -1.969 -0.841 -8.669 1.00 93.50 136 ASP A CA 1
ATOM 1006 C C . ASP A 1 136 ? -0.864 -0.200 -9.532 1.00 93.50 136 ASP A C 1
ATOM 1008 O O . ASP A 1 136 ? -0.200 -0.874 -10.318 1.00 93.50 136 ASP A O 1
ATOM 1012 N N . ALA A 1 137 ? -0.582 1.094 -9.331 1.00 91.81 137 ALA A N 1
ATOM 1013 C CA . ALA A 1 137 ? 0.448 1.799 -10.096 1.00 91.81 137 ALA A CA 1
ATOM 1014 C C . ALA A 1 137 ? 1.873 1.283 -9.816 1.00 91.81 137 ALA A C 1
ATOM 1016 O O . ALA A 1 137 ? 2.713 1.230 -10.719 1.00 91.81 137 ALA A O 1
ATOM 1017 N N . ALA A 1 138 ? 2.170 0.927 -8.564 1.00 92.38 138 ALA A N 1
ATOM 1018 C CA . ALA A 1 138 ? 3.467 0.391 -8.180 1.00 92.38 138 ALA A CA 1
ATOM 1019 C C . ALA A 1 138 ? 3.683 -1.021 -8.738 1.00 92.38 138 ALA A C 1
ATOM 1021 O O . ALA A 1 138 ? 4.791 -1.323 -9.189 1.00 92.38 138 ALA A O 1
ATOM 1022 N N . ASP A 1 139 ? 2.643 -1.853 -8.753 1.00 93.94 139 ASP A N 1
ATOM 1023 C CA . ASP A 1 139 ? 2.678 -3.199 -9.320 1.00 93.94 139 ASP A CA 1
ATOM 1024 C C . ASP A 1 139 ? 2.831 -3.167 -10.839 1.00 93.94 139 ASP A C 1
ATOM 1026 O O . ASP A 1 139 ? 3.698 -3.865 -11.368 1.00 93.94 139 ASP A O 1
ATOM 1030 N N . ASP A 1 140 ? 2.096 -2.296 -11.533 1.00 92.81 140 ASP A N 1
ATOM 1031 C CA . ASP A 1 140 ? 2.236 -2.103 -12.979 1.00 92.81 140 ASP A CA 1
ATOM 1032 C C . ASP A 1 140 ? 3.655 -1.645 -13.350 1.00 92.81 140 ASP A C 1
ATOM 1034 O O . ASP A 1 140 ? 4.295 -2.209 -14.249 1.00 92.81 140 ASP A O 1
ATOM 1038 N N . LEU A 1 141 ? 4.199 -0.657 -12.625 1.00 91.06 141 LEU A N 1
ATOM 1039 C CA . LEU A 1 141 ? 5.562 -0.188 -12.862 1.00 91.06 141 LEU A CA 1
ATOM 1040 C C . LEU A 1 141 ? 6.584 -1.288 -12.561 1.00 91.06 141 LEU A C 1
ATOM 1042 O O . LEU A 1 141 ? 7.475 -1.532 -13.373 1.00 91.06 141 LEU A O 1
ATOM 1046 N N . ASN A 1 142 ? 6.459 -1.979 -11.427 1.00 93.94 142 ASN A N 1
ATOM 1047 C CA . ASN A 1 142 ? 7.339 -3.089 -11.077 1.00 93.94 142 ASN A CA 1
ATOM 1048 C C . ASN A 1 142 ? 7.270 -4.200 -12.134 1.00 93.94 142 ASN A C 1
ATOM 1050 O O . ASN A 1 142 ? 8.308 -4.697 -12.571 1.00 93.94 142 ASN A O 1
ATOM 1054 N N . HIS A 1 143 ? 6.084 -4.575 -12.602 1.00 93.31 143 HIS A N 1
ATOM 1055 C CA . HIS A 1 143 ? 5.943 -5.573 -13.654 1.00 93.31 143 HIS A CA 1
ATOM 1056 C C . HIS A 1 143 ? 6.690 -5.144 -14.918 1.00 93.31 143 HIS A C 1
ATOM 1058 O O . HIS A 1 143 ? 7.512 -5.897 -15.446 1.00 93.31 143 HIS A O 1
ATOM 1064 N N . ARG A 1 144 ? 6.503 -3.892 -15.345 1.00 90.62 144 ARG A N 1
ATOM 1065 C CA . ARG A 1 144 ? 7.206 -3.348 -16.503 1.00 90.62 144 ARG A CA 1
ATOM 1066 C C . ARG A 1 144 ? 8.721 -3.367 -16.312 1.00 90.62 144 ARG A C 1
ATOM 1068 O O . ARG A 1 144 ? 9.416 -3.841 -17.202 1.00 90.62 144 ARG A O 1
ATOM 1075 N N . LEU A 1 145 ? 9.236 -2.949 -15.153 1.00 90.12 145 LEU A N 1
ATOM 1076 C CA . LEU A 1 145 ? 10.670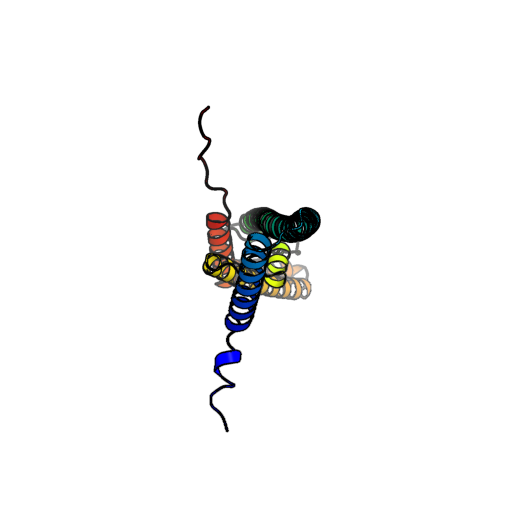 -3.024 -14.842 1.00 90.12 145 LEU A CA 1
ATOM 1077 C C . LEU A 1 145 ? 11.202 -4.464 -14.918 1.00 90.12 145 LEU A C 1
ATOM 1079 O O . LEU A 1 145 ? 12.300 -4.674 -15.420 1.00 90.12 145 LEU A O 1
ATOM 1083 N N . ALA A 1 146 ? 10.420 -5.466 -14.501 1.00 91.19 146 ALA A N 1
ATOM 1084 C CA . ALA A 1 146 ? 10.817 -6.871 -14.625 1.00 91.19 146 ALA A CA 1
ATOM 1085 C C . ALA A 1 146 ? 10.908 -7.335 -16.082 1.00 91.19 146 ALA A C 1
ATOM 1087 O O . ALA A 1 146 ? 11.842 -8.051 -16.438 1.00 91.19 146 ALA A O 1
ATOM 1088 N N . VAL A 1 147 ? 9.974 -6.901 -16.929 1.00 90.19 147 VAL A N 1
ATOM 1089 C CA . VAL A 1 147 ? 10.023 -7.179 -18.370 1.00 90.19 147 VAL A CA 1
ATOM 1090 C C . VAL A 1 147 ? 11.245 -6.515 -19.007 1.00 90.19 147 VAL A C 1
ATOM 1092 O O . VAL A 1 147 ? 11.929 -7.150 -19.806 1.00 90.19 147 VAL A O 1
ATOM 1095 N N . VAL A 1 148 ? 11.556 -5.271 -18.625 1.00 87.50 148 VAL A N 1
ATOM 1096 C CA . VAL A 1 148 ? 12.757 -4.563 -19.098 1.00 87.50 148 VAL A CA 1
ATOM 1097 C C . VAL A 1 148 ? 14.023 -5.316 -18.716 1.00 87.50 148 VAL A C 1
ATOM 1099 O O . VAL A 1 148 ? 14.859 -5.574 -19.578 1.00 87.50 148 VAL A O 1
ATOM 1102 N N . GLU A 1 149 ? 14.160 -5.690 -17.446 1.00 88.25 149 GLU A N 1
ATOM 1103 C CA . GLU A 1 149 ? 15.308 -6.460 -16.968 1.00 88.25 149 GLU A CA 1
ATOM 1104 C C . GLU A 1 149 ? 15.467 -7.757 -17.775 1.00 88.25 149 GLU A C 1
ATOM 1106 O O . GLU A 1 149 ? 16.548 -8.025 -18.298 1.00 88.25 149 GLU A O 1
ATOM 1111 N N . ALA A 1 150 ? 14.385 -8.522 -17.957 1.00 88.56 150 ALA A N 1
ATOM 1112 C CA . ALA A 1 150 ? 14.406 -9.767 -18.721 1.00 88.56 150 ALA A CA 1
ATOM 1113 C C . ALA A 1 150 ? 14.818 -9.570 -20.195 1.00 88.56 150 ALA A C 1
ATOM 1115 O O . ALA A 1 150 ? 15.647 -10.337 -20.693 1.00 88.56 150 ALA A O 1
ATOM 1116 N N . ASP A 1 151 ? 14.299 -8.540 -20.878 1.00 85.94 151 ASP A N 1
ATOM 1117 C CA . ASP A 1 151 ? 14.671 -8.220 -22.269 1.00 85.94 151 ASP A CA 1
ATOM 1118 C C . ASP A 1 151 ? 16.165 -7.880 -22.369 1.00 85.94 151 ASP A C 1
ATOM 1120 O O . ASP A 1 151 ? 16.891 -8.417 -23.206 1.00 85.94 151 ASP A O 1
ATOM 1124 N N . VAL A 1 152 ? 16.662 -7.046 -21.452 1.00 85.19 152 VAL A N 1
ATOM 1125 C CA . VAL A 1 152 ? 18.055 -6.585 -21.447 1.00 85.19 152 VAL A CA 1
ATOM 1126 C C . VAL A 1 152 ? 19.032 -7.720 -21.099 1.00 85.19 152 VAL A C 1
ATOM 1128 O O . VAL A 1 152 ? 20.122 -7.797 -21.682 1.00 85.19 152 VAL A O 1
ATOM 1131 N N . PHE A 1 153 ? 18.659 -8.637 -20.200 1.00 84.00 153 PHE A N 1
ATOM 1132 C CA . PHE A 1 153 ? 19.450 -9.840 -19.917 1.00 84.00 153 PHE A CA 1
ATOM 1133 C C . PHE A 1 153 ? 19.491 -10.809 -21.106 1.00 84.00 153 PHE A C 1
ATOM 1135 O O . PHE A 1 153 ? 20.526 -11.444 -21.323 1.00 84.00 153 PHE A O 1
ATOM 1142 N N . GLY A 1 154 ? 18.417 -10.882 -21.897 1.00 84.06 154 GLY A N 1
ATOM 1143 C CA . GLY A 1 154 ? 18.351 -11.683 -23.122 1.00 84.06 154 GLY A CA 1
ATOM 1144 C C . GLY A 1 154 ? 19.220 -11.155 -24.271 1.00 84.06 154 GLY A C 1
ATOM 1145 O O . GLY A 1 154 ? 19.558 -11.912 -25.183 1.00 84.06 154 GLY A O 1
ATOM 1146 N N . CYS A 1 155 ? 19.626 -9.881 -24.237 1.00 85.19 155 CYS A N 1
ATOM 1147 C CA . CYS A 1 155 ? 20.458 -9.277 -25.277 1.00 85.19 155 CYS A CA 1
ATOM 1148 C C . CYS A 1 155 ? 21.946 -9.642 -25.175 1.00 85.19 155 CYS A C 1
ATOM 1150 O O . CYS A 1 155 ? 22.526 -9.821 -24.094 1.00 85.19 155 CYS A O 1
ATOM 1152 N N . ARG A 1 156 ? 22.607 -9.639 -26.343 1.00 83.94 156 ARG A N 1
ATOM 1153 C CA . ARG A 1 156 ? 24.066 -9.753 -26.447 1.00 83.94 156 ARG A CA 1
ATOM 1154 C C . ARG A 1 156 ? 24.744 -8.593 -25.702 1.00 83.94 156 ARG A C 1
ATOM 1156 O O . ARG A 1 156 ? 24.257 -7.465 -25.779 1.00 83.94 156 ARG A O 1
ATOM 1163 N N . PRO A 1 157 ? 25.905 -8.812 -25.056 1.00 80.94 157 PRO A N 1
ATOM 1164 C CA . PRO A 1 157 ? 26.587 -7.770 -24.284 1.00 80.94 157 PRO A CA 1
ATOM 1165 C C . PRO A 1 157 ? 26.863 -6.473 -25.062 1.00 80.94 157 PRO A C 1
ATOM 1167 O O . PRO A 1 157 ? 26.752 -5.393 -24.492 1.00 80.94 157 PRO A O 1
ATOM 1170 N N . ALA A 1 158 ? 27.164 -6.572 -26.363 1.00 81.94 158 ALA A N 1
ATOM 1171 C CA . ALA A 1 158 ? 27.445 -5.421 -27.227 1.00 81.94 158 ALA A CA 1
ATOM 1172 C C . ALA A 1 158 ? 26.209 -4.548 -27.526 1.00 81.94 158 ALA A C 1
ATOM 1174 O O . ALA A 1 158 ? 26.343 -3.349 -27.741 1.00 81.94 158 ALA A O 1
ATOM 1175 N N . GLU A 1 159 ? 25.009 -5.132 -27.515 1.00 83.50 159 GLU A N 1
ATOM 1176 C CA . GLU A 1 159 ? 23.739 -4.446 -27.812 1.00 83.50 159 GLU A CA 1
ATOM 1177 C C . GLU A 1 159 ? 23.025 -3.981 -26.531 1.00 83.50 159 GLU A C 1
ATOM 1179 O O . GLU A 1 159 ? 22.131 -3.136 -26.565 1.00 83.50 159 GLU A O 1
ATOM 1184 N N . ARG A 1 160 ? 23.441 -4.513 -25.375 1.00 83.94 160 ARG A N 1
ATOM 1185 C CA . ARG A 1 160 ? 22.770 -4.339 -24.085 1.00 83.94 160 ARG A CA 1
ATOM 1186 C C . ARG A 1 160 ? 22.658 -2.881 -23.649 1.00 83.94 160 ARG A C 1
ATOM 1188 O O . ARG A 1 160 ? 21.603 -2.476 -23.176 1.00 83.94 160 ARG A O 1
ATOM 1195 N N . ALA A 1 161 ? 23.721 -2.094 -23.805 1.00 82.12 161 ALA A N 1
ATOM 1196 C CA . ALA A 1 161 ? 23.739 -0.701 -23.358 1.00 82.12 161 ALA A CA 1
ATOM 1197 C C . ALA A 1 161 ? 22.772 0.181 -24.165 1.00 82.12 161 ALA A C 1
ATOM 1199 O O . ALA A 1 161 ? 22.042 0.988 -23.589 1.00 82.12 161 ALA A O 1
ATOM 1200 N N . ASP A 1 162 ? 22.731 -0.001 -25.488 1.00 83.88 162 ASP A N 1
ATOM 1201 C CA . ASP A 1 162 ? 21.826 0.765 -26.347 1.00 83.88 162 ASP A CA 1
ATOM 1202 C C . ASP A 1 162 ? 20.371 0.319 -26.156 1.00 83.88 162 ASP A C 1
ATOM 1204 O O . ASP A 1 162 ? 19.483 1.156 -25.986 1.00 83.88 162 ASP A O 1
ATOM 1208 N N . ARG A 1 163 ? 20.134 -0.995 -2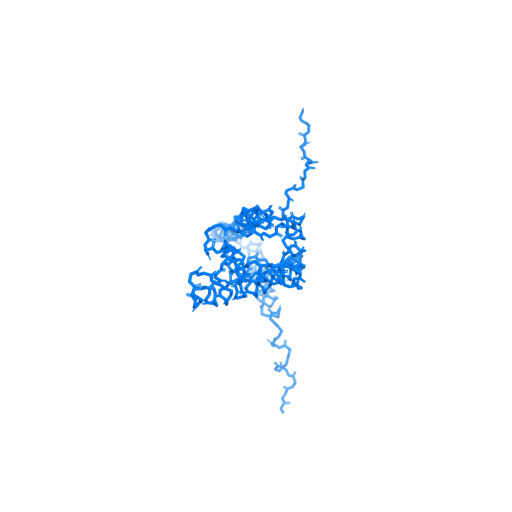6.042 1.00 85.06 163 ARG A N 1
ATOM 1209 C CA . ARG A 1 163 ? 18.807 -1.544 -25.740 1.00 85.06 163 ARG A CA 1
ATOM 1210 C C . ARG A 1 163 ? 18.275 -1.046 -24.396 1.00 85.06 163 ARG A C 1
ATOM 1212 O O . ARG A 1 163 ? 17.141 -0.574 -24.325 1.00 85.06 163 ARG A O 1
ATOM 1219 N N . HIS A 1 164 ? 19.107 -1.087 -23.354 1.00 85.06 164 HIS A N 1
ATOM 1220 C CA . HIS A 1 164 ? 18.760 -0.593 -22.023 1.00 85.06 164 HIS A CA 1
ATOM 1221 C C . HIS A 1 164 ? 18.403 0.900 -22.064 1.00 85.06 164 HIS A C 1
ATOM 1223 O O . HIS A 1 164 ? 17.389 1.302 -21.498 1.00 85.06 164 HIS A O 1
ATOM 1229 N N . ARG A 1 165 ? 19.162 1.717 -22.808 1.00 84.44 165 ARG A N 1
ATOM 1230 C CA . ARG A 1 165 ? 18.875 3.148 -22.991 1.00 84.44 165 ARG A CA 1
ATOM 1231 C C . ARG A 1 165 ? 17.512 3.398 -23.641 1.00 84.44 165 ARG A C 1
ATOM 1233 O O . ARG A 1 165 ? 16.738 4.197 -23.120 1.00 84.44 165 ARG A O 1
ATOM 1240 N N . VAL A 1 166 ? 17.215 2.727 -24.756 1.00 86.75 166 VAL A N 1
ATOM 1241 C CA . VAL A 1 166 ? 15.950 2.906 -25.497 1.00 86.75 166 VAL A CA 1
ATOM 1242 C C . VAL A 1 166 ? 14.747 2.529 -24.633 1.00 86.75 166 VAL A C 1
ATOM 1244 O O . VAL A 1 166 ? 13.754 3.256 -24.584 1.00 86.75 166 VAL A O 1
ATOM 1247 N N . ILE A 1 167 ? 14.838 1.410 -23.917 1.00 86.56 167 ILE A N 1
ATOM 1248 C CA . ILE A 1 167 ? 13.735 0.934 -23.083 1.00 86.56 167 ILE A CA 1
ATOM 1249 C C . ILE A 1 167 ? 13.553 1.818 -21.847 1.00 86.56 167 ILE A C 1
ATOM 1251 O O . ILE A 1 167 ? 12.418 2.147 -21.507 1.00 86.56 167 ILE A O 1
ATOM 1255 N N . MET A 1 168 ? 14.636 2.262 -21.205 1.00 86.88 168 MET A N 1
ATOM 1256 C CA . MET A 1 168 ? 14.531 3.173 -20.061 1.00 86.88 168 MET A CA 1
ATOM 1257 C C . MET A 1 168 ? 13.915 4.515 -20.444 1.00 86.88 168 MET A C 1
ATOM 1259 O O . MET A 1 168 ? 13.119 5.055 -19.680 1.00 86.88 168 MET A O 1
ATOM 1263 N N . GLU A 1 169 ? 14.190 5.022 -21.645 1.00 86.50 169 GLU A N 1
ATOM 1264 C CA . GLU A 1 169 ? 13.509 6.213 -22.154 1.00 86.50 169 GLU A CA 1
ATOM 1265 C C . GLU A 1 169 ? 12.005 5.958 -22.373 1.00 86.50 169 GLU A C 1
ATOM 1267 O O . GLU A 1 169 ? 11.168 6.800 -22.049 1.00 86.50 169 GLU A O 1
ATOM 1272 N N . SER A 1 170 ? 11.626 4.763 -22.836 1.00 86.25 170 SER A N 1
ATOM 1273 C CA . SER A 1 170 ? 10.216 4.358 -22.928 1.00 86.25 170 SER A CA 1
ATOM 1274 C C . SER A 1 170 ? 9.536 4.269 -21.554 1.00 86.25 170 SER A C 1
ATOM 1276 O O . SER A 1 170 ? 8.399 4.719 -21.400 1.00 86.25 170 SER A O 1
ATOM 1278 N N . VAL A 1 171 ? 10.216 3.717 -20.543 1.00 86.88 171 VAL A N 1
ATOM 1279 C CA . VAL A 1 171 ? 9.720 3.654 -19.155 1.00 86.88 171 VAL A CA 1
ATOM 1280 C C . VAL A 1 171 ? 9.577 5.055 -18.571 1.00 86.88 171 VAL A C 1
ATOM 1282 O O . VAL A 1 171 ? 8.575 5.356 -17.928 1.00 86.88 171 VAL A O 1
ATOM 1285 N N . ARG A 1 172 ? 10.529 5.946 -18.832 1.00 87.06 172 ARG A N 1
ATOM 1286 C CA . ARG A 1 172 ? 10.490 7.327 -18.350 1.00 87.06 172 ARG A CA 1
ATOM 1287 C C . ARG A 1 172 ? 9.299 8.115 -18.900 1.00 87.06 172 ARG A C 1
ATOM 1289 O O . ARG A 1 172 ? 8.697 8.906 -18.182 1.00 87.06 172 ARG A O 1
ATOM 1296 N N . ASN A 1 173 ? 8.928 7.850 -20.149 1.00 85.44 173 ASN A N 1
ATOM 1297 C CA . ASN A 1 173 ? 7.789 8.483 -20.818 1.00 85.44 173 ASN A CA 1
ATOM 1298 C C . ASN A 1 173 ? 6.456 7.740 -20.601 1.00 85.44 173 ASN A C 1
ATOM 1300 O O . ASN A 1 173 ? 5.425 8.105 -21.173 1.00 85.44 173 ASN A O 1
ATOM 1304 N N . SER A 1 174 ? 6.458 6.693 -19.776 1.00 87.75 174 SER A N 1
ATOM 1305 C CA . SER A 1 174 ? 5.286 5.860 -19.528 1.00 87.75 174 SER A CA 1
ATOM 1306 C C . SER A 1 174 ? 4.174 6.589 -18.764 1.00 87.75 174 SER A C 1
ATOM 1308 O O . SER A 1 174 ? 4.398 7.587 -18.070 1.00 87.75 174 SER A O 1
ATOM 1310 N N . ALA A 1 175 ? 2.936 6.121 -18.921 1.00 87.44 175 ALA A N 1
ATOM 1311 C CA . ALA A 1 175 ? 1.822 6.590 -18.098 1.00 87.44 175 ALA A CA 1
ATOM 1312 C C . ALA A 1 175 ? 1.908 5.995 -16.684 1.00 87.44 175 ALA A C 1
ATOM 1314 O O . ALA A 1 175 ? 1.547 6.655 -15.718 1.00 87.44 175 ALA A O 1
ATOM 1315 N N . GLU A 1 176 ? 2.464 4.794 -16.575 1.00 87.25 176 GLU A N 1
ATOM 1316 C CA . GLU A 1 176 ? 2.634 4.007 -15.359 1.00 87.25 176 GLU A CA 1
ATOM 1317 C C . GLU A 1 176 ? 3.595 4.695 -14.381 1.00 87.25 176 GLU A C 1
ATOM 1319 O O . GLU A 1 176 ? 3.263 4.877 -13.212 1.00 87.25 176 GLU A O 1
ATOM 1324 N N . LEU A 1 177 ? 4.746 5.186 -14.862 1.00 87.44 177 LEU A N 1
ATOM 1325 C CA . LEU A 1 177 ? 5.670 5.964 -14.032 1.00 87.44 177 LEU A CA 1
ATOM 1326 C C . LEU A 1 177 ? 5.023 7.263 -13.537 1.00 87.44 177 LEU A C 1
ATOM 1328 O O . LEU A 1 177 ? 5.190 7.629 -12.375 1.00 87.44 177 LEU A O 1
ATOM 1332 N N . ARG A 1 178 ? 4.269 7.955 -14.400 1.00 88.50 178 ARG A N 1
ATOM 1333 C CA . ARG A 1 178 ? 3.555 9.184 -14.020 1.00 88.50 178 ARG A CA 1
ATOM 1334 C C . ARG A 1 178 ? 2.489 8.905 -12.965 1.00 88.50 178 ARG A C 1
ATOM 1336 O O . ARG A 1 178 ? 2.477 9.574 -11.939 1.00 88.50 178 ARG A O 1
ATOM 1343 N N . ALA A 1 179 ? 1.675 7.870 -13.167 1.00 87.31 179 ALA A N 1
ATOM 1344 C CA . ALA A 1 179 ? 0.668 7.437 -12.206 1.00 87.31 179 ALA A CA 1
ATOM 1345 C C . ALA A 1 179 ? 1.293 7.074 -10.849 1.00 87.31 179 ALA A C 1
ATOM 1347 O O . ALA A 1 179 ? 0.781 7.495 -9.813 1.00 87.31 179 ALA A O 1
ATOM 1348 N N . ALA A 1 180 ? 2.432 6.371 -10.840 1.00 84.75 180 ALA A N 1
ATOM 1349 C CA . ALA A 1 180 ? 3.155 6.050 -9.612 1.00 84.75 180 ALA A CA 1
ATOM 1350 C C . ALA A 1 180 ? 3.677 7.313 -8.901 1.00 84.75 180 ALA A C 1
ATOM 1352 O O . ALA A 1 180 ? 3.513 7.451 -7.688 1.00 84.75 180 ALA A O 1
ATOM 1353 N N . ILE A 1 181 ? 4.264 8.265 -9.636 1.00 88.81 181 ILE A N 1
ATOM 1354 C CA . ILE A 1 181 ? 4.728 9.544 -9.072 1.00 88.81 181 ILE A CA 1
ATOM 1355 C C . ILE A 1 181 ? 3.559 10.327 -8.459 1.00 88.81 181 ILE A C 1
ATOM 1357 O O . ILE A 1 181 ? 3.657 10.764 -7.308 1.00 88.81 181 ILE A O 1
ATOM 1361 N N . ASP A 1 182 ? 2.450 10.459 -9.186 1.00 90.81 182 ASP A N 1
ATOM 1362 C CA . ASP A 1 182 ? 1.272 11.212 -8.749 1.00 90.81 182 ASP A CA 1
ATOM 1363 C C . ASP A 1 182 ? 0.613 10.566 -7.520 1.00 90.81 182 ASP A C 1
ATOM 1365 O O . ASP A 1 182 ? 0.318 11.248 -6.533 1.00 90.81 182 ASP A O 1
ATOM 1369 N N . ALA A 1 183 ? 0.451 9.239 -7.525 1.00 86.75 183 ALA A N 1
ATOM 1370 C CA . ALA A 1 183 ? -0.100 8.492 -6.396 1.00 86.75 183 ALA A CA 1
ATOM 1371 C C . ALA A 1 183 ? 0.806 8.578 -5.155 1.00 86.75 183 ALA A C 1
ATOM 1373 O O . ALA A 1 183 ? 0.320 8.827 -4.046 1.00 86.75 183 ALA A O 1
ATOM 1374 N N . CYS A 1 184 ? 2.128 8.455 -5.326 1.00 87.75 184 CYS A N 1
ATOM 1375 C CA . CYS A 1 184 ? 3.092 8.609 -4.234 1.00 87.75 184 CYS A CA 1
ATOM 1376 C C . CYS A 1 184 ? 3.050 10.024 -3.639 1.00 87.75 184 CYS A C 1
ATOM 1378 O O . CYS A 1 184 ? 3.112 10.200 -2.414 1.00 87.75 184 CYS A O 1
ATOM 1380 N N . ALA A 1 185 ? 2.935 11.049 -4.488 1.00 87.75 185 ALA A N 1
ATOM 1381 C CA . ALA A 1 185 ? 2.825 12.437 -4.061 1.00 87.75 185 ALA A CA 1
ATOM 1382 C C . ALA A 1 185 ? 1.528 12.680 -3.273 1.00 87.75 185 ALA A C 1
ATOM 1384 O O . ALA A 1 185 ? 1.584 13.226 -2.167 1.00 87.75 185 ALA A O 1
ATOM 1385 N N . ALA A 1 186 ? 0.388 12.206 -3.786 1.00 88.69 186 ALA A N 1
ATOM 1386 C CA . ALA A 1 186 ? -0.913 12.317 -3.129 1.00 88.69 186 ALA A CA 1
ATOM 1387 C C . ALA A 1 186 ? -0.932 11.620 -1.759 1.00 88.69 186 ALA A C 1
ATOM 1389 O O . ALA A 1 186 ? -1.349 12.214 -0.760 1.00 88.69 186 ALA A O 1
ATOM 1390 N N . LEU A 1 187 ? -0.411 10.390 -1.677 1.00 86.88 187 LEU A N 1
ATOM 1391 C CA . LEU A 1 187 ? -0.300 9.660 -0.414 1.00 86.88 187 LEU A CA 1
ATOM 1392 C C . LEU A 1 187 ? 0.598 10.370 0.588 1.00 86.88 187 LEU A C 1
ATOM 1394 O O . LEU A 1 187 ? 0.278 10.425 1.778 1.00 86.88 187 LEU A O 1
ATOM 1398 N N . THR A 1 188 ? 1.707 10.948 0.135 1.00 86.31 188 THR A N 1
ATOM 1399 C CA . THR A 1 188 ? 2.585 11.626 1.082 1.00 86.31 188 THR A CA 1
ATOM 1400 C C . THR A 1 188 ? 1.992 12.939 1.576 1.00 86.31 188 THR A C 1
ATOM 1402 O O . THR A 1 188 ? 2.162 13.271 2.744 1.00 86.31 188 THR A O 1
ATOM 1405 N N . ALA A 1 189 ? 1.266 13.675 0.731 1.00 86.19 189 ALA A N 1
ATOM 1406 C CA . ALA A 1 189 ? 0.569 14.889 1.152 1.00 86.19 189 ALA A CA 1
ATOM 1407 C C . ALA A 1 189 ? -0.475 14.596 2.245 1.00 86.19 189 ALA A C 1
ATOM 1409 O O . ALA A 1 189 ? -0.613 15.368 3.191 1.00 86.19 189 ALA A O 1
ATOM 1410 N N . LEU A 1 190 ? -1.167 13.457 2.150 1.00 82.06 190 LEU A N 1
ATOM 1411 C CA . LEU A 1 190 ? -2.196 13.044 3.111 1.00 82.06 190 LEU A CA 1
ATOM 1412 C C . LEU A 1 190 ? -1.657 12.387 4.380 1.00 82.06 190 LEU A C 1
ATOM 1414 O O . LEU A 1 190 ? -2.300 12.453 5.426 1.00 82.06 190 LEU A O 1
ATOM 1418 N N . THR A 1 191 ? -0.505 11.727 4.295 1.00 78.81 191 THR A N 1
ATOM 1419 C CA . THR A 1 191 ? 0.125 11.064 5.445 1.00 78.81 191 THR A CA 1
ATOM 1420 C C . THR A 1 191 ? 1.159 11.941 6.149 1.00 78.81 191 THR A C 1
ATOM 1422 O O . THR A 1 191 ? 1.613 11.583 7.238 1.00 78.81 191 THR A O 1
ATOM 1425 N N . ALA A 1 192 ? 1.509 13.100 5.579 1.00 74.75 192 ALA A N 1
ATOM 1426 C CA . ALA A 1 192 ? 2.347 14.085 6.241 1.00 74.75 192 ALA A CA 1
ATOM 1427 C C . ALA A 1 192 ? 1.704 14.499 7.578 1.00 74.75 192 ALA A C 1
ATOM 1429 O O . ALA A 1 192 ? 0.521 14.854 7.616 1.00 74.75 192 ALA A O 1
ATOM 1430 N N . PRO A 1 193 ? 2.452 14.467 8.695 1.00 60.59 193 PRO A N 1
ATOM 1431 C CA . PRO A 1 193 ? 1.940 14.990 9.950 1.00 60.59 193 PRO A CA 1
ATOM 1432 C C . PRO A 1 193 ? 1.608 16.466 9.737 1.00 60.59 193 PRO A C 1
ATOM 1434 O O . PRO A 1 193 ? 2.466 17.215 9.272 1.00 60.59 193 PRO A O 1
ATOM 1437 N N . ALA A 1 194 ? 0.376 16.876 10.059 1.00 53.16 194 ALA A N 1
ATOM 1438 C CA . ALA A 1 194 ? -0.026 18.278 10.039 1.00 53.16 194 ALA A CA 1
ATOM 1439 C C . ALA A 1 194 ? 1.025 19.091 10.806 1.00 53.16 194 ALA A C 1
ATOM 1441 O O . ALA A 1 194 ? 1.153 18.981 12.030 1.00 53.16 194 ALA A O 1
ATOM 1442 N N . ALA A 1 195 ? 1.852 19.828 10.070 1.00 44.69 195 ALA A N 1
ATOM 1443 C CA . ALA A 1 195 ? 2.929 20.595 10.651 1.00 44.69 195 ALA A CA 1
ATOM 1444 C C . ALA A 1 195 ? 2.303 21.723 11.479 1.00 44.69 195 ALA A C 1
ATOM 1446 O O . ALA A 1 195 ? 1.774 22.682 10.935 1.00 44.69 195 ALA A O 1
ATOM 1447 N N . GLY A 1 196 ? 2.364 21.592 12.805 1.00 46.94 196 GLY A N 1
ATOM 1448 C CA . GLY A 1 196 ? 2.211 22.719 13.721 1.00 46.94 196 GLY A CA 1
ATOM 1449 C C . GLY A 1 196 ? 0.799 23.003 14.233 1.00 46.94 196 GLY A C 1
ATOM 1450 O O . GLY A 1 196 ? 0.200 24.013 13.898 1.00 46.94 196 GLY A O 1
ATOM 1451 N N . THR A 1 197 ? 0.367 22.239 15.231 1.00 41.09 197 THR A N 1
ATOM 1452 C CA . THR A 1 197 ? -0.248 22.846 16.424 1.00 41.09 197 THR A CA 1
ATOM 1453 C C . THR A 1 197 ? 0.500 22.332 17.647 1.00 41.09 197 THR A C 1
ATOM 1455 O O . THR A 1 197 ? 0.053 21.419 18.339 1.00 41.09 197 THR A O 1
ATOM 1458 N N . ARG A 1 198 ? 1.697 22.884 17.887 1.00 39.50 198 ARG A N 1
ATOM 1459 C CA . ARG A 1 198 ? 2.284 22.871 19.232 1.00 39.50 198 ARG A CA 1
ATOM 1460 C C . ARG A 1 198 ? 1.465 23.869 20.055 1.00 39.50 198 ARG A C 1
ATOM 1462 O O . ARG A 1 198 ? 1.492 25.045 19.700 1.00 39.50 198 ARG A O 1
ATOM 1469 N N . PRO A 1 199 ? 0.760 23.464 21.123 1.00 46.12 199 PRO A N 1
ATOM 1470 C CA . PRO A 1 199 ? 0.325 24.432 22.113 1.00 46.12 199 PRO A CA 1
ATOM 1471 C C . PRO A 1 199 ? 1.593 24.993 22.760 1.00 46.12 199 PRO A C 1
ATOM 1473 O O . PRO A 1 199 ? 2.347 24.266 23.409 1.00 46.12 199 PRO A O 1
ATOM 1476 N N . THR A 1 200 ? 1.871 26.267 22.500 1.00 55.59 200 THR A N 1
ATOM 1477 C CA . THR A 1 200 ? 2.797 27.066 23.301 1.00 55.59 200 THR A CA 1
ATOM 1478 C C . THR A 1 200 ? 2.329 26.979 24.748 1.00 55.59 200 THR A C 1
ATOM 1480 O O . THR A 1 200 ? 1.195 27.351 25.053 1.00 55.59 200 THR A O 1
ATOM 1483 N N . ARG A 1 201 ? 3.171 26.389 25.593 1.00 55.47 201 ARG A N 1
ATOM 1484 C CA . ARG A 1 201 ? 3.056 26.474 27.046 1.00 55.47 201 ARG A CA 1
ATOM 1485 C C . ARG A 1 201 ? 3.690 27.769 27.517 1.00 55.47 201 ARG A C 1
ATOM 1487 O O . ARG A 1 201 ? 4.704 28.151 26.892 1.00 55.47 201 ARG A O 1
#

Radius of gyration: 27.23 Å; chains: 1; bounding box: 69×43×76 Å

Organism: NCBI:txid2908204

Secondary structure (DSSP, 8-state):
--TTSSSTTSTTHHHHHHHHHHHHHHHHHHHHHHH---HHHHHHHHHHHHHHHHHHHHHHHHHHHHHHHHHHHHHHHHHHHHHHHTSGGGSTTPPPPSSSPPPPPP-HHHHHHHHTTTT-STT-HHHHHHHHHHHHHHHHHHHHHHHHHHHHHHS-HHHHHHHHHHHHHHHHT-HHHHHHHHHHHHHHHHHS--S------